Protein AF-W4B345-F1 (afdb_monomer_lite)

Sequence (275 aa):
MQIAIYAIRTSEKWECRLSLDLRVDFQWWYGKKRWLDESANNPIFVLLSSQMPLGWAVEIREKFRSINEMNEWSVREWQNYVFLGLRGFLLQEPEVSRPQWGALFKEIQLLNGARIRSLMEMGSTVEHGAVLMQQAELLIQCMEGRALLAGEVEALLAEVAGEDTGDWRSAAQLGVLLGRLRLEAGLAQPAPRHSPGWLRRRAVAPRCRRCGSEARSRTACAACGSAACAYCEACLAMGRSRACALLLHGAAGSAVRGTAGGAPTAALDRWGLSA

pLDDT: mean 82.05, std 17.08, range [32.41, 98.06]

Radius of gyration: 19.57 Å; chains: 1; bounding box: 45×54×52 Å

Secondary structure (DSSP, 8-state):
-EEEEEEEE-SS-EEEEEES-HHHHHHHHH-GGGGS-TTS--PPEEEEEEEEEHHHHHHHHHH----GGGGT--HHHHHHHHHHHHHHHHTTS-TTTGGGGHHHHHT-EEE-HHHHHHHHHHH--GGGHHHHHHHHHHHHHHTTT-EEEHHHHHHHHHHHH-S----HHHHHHHHHHTTSEEEEESEEPPP-----GGG---PPPPEETTT--B---EE--TTT--TTEEB-STTTTTT--BTT-EEEEEPPP-SS--S-S--HHHHHGGGT---

Foldseek 3Di:
DFWWWKWKDDVPFIAIDIALDVLLVLLLQQNDLCVVPVVRDFMKMKGQFGGAQQLLRQQCRVPDDTDPCVVVDDLVVSLVSSCVSCVVVLVLFDPVCNVVCVVSSVPIDTDTSVNSVVVNVVVDDLPCLVVLQVLLVVLLVLQAQHKDWPVRSQVSCCVPPNNPSPPSSSSLRLCVVLVQKDKHAQWAQDDDDPDPPVPPDDRFATAGPPPRDGQPAFAQDPVRRGRGWTWDPVCCPPHTRISRIIIMHGHHPDPDDDDDRPDVVVVCSSSVNDD

Structure (mmCIF, N/CA/C/O backbone):
data_AF-W4B345-F1
#
_entry.id   AF-W4B345-F1
#
loop_
_atom_site.group_PDB
_atom_site.id
_atom_site.type_symbol
_atom_site.label_atom_id
_atom_site.label_alt_id
_atom_site.label_comp_id
_atom_site.label_asym_id
_atom_site.label_entity_id
_atom_site.label_seq_id
_atom_site.pdbx_PDB_ins_code
_atom_site.Cartn_x
_atom_site.Cartn_y
_atom_site.Cartn_z
_atom_site.occupancy
_atom_site.B_iso_or_equiv
_atom_site.auth_seq_id
_atom_site.auth_comp_id
_atom_site.auth_asym_id
_atom_site.auth_atom_id
_atom_site.pdbx_PDB_model_num
ATOM 1 N N . MET A 1 1 ? -8.030 -4.773 -4.511 1.00 93.81 1 MET A N 1
ATOM 2 C CA . MET A 1 1 ? -7.945 -3.311 -4.603 1.00 93.81 1 MET A CA 1
ATOM 3 C C . MET A 1 1 ? -6.646 -2.894 -5.260 1.00 93.81 1 MET A C 1
ATOM 5 O O . MET A 1 1 ? -5.695 -3.683 -5.314 1.00 93.81 1 MET A O 1
ATOM 9 N N . GLN A 1 2 ? -6.634 -1.655 -5.724 1.00 94.69 2 GLN A N 1
ATOM 10 C CA . GLN A 1 2 ? -5.449 -0.919 -6.134 1.00 94.69 2 GLN A CA 1
ATOM 11 C C . GLN A 1 2 ? -5.096 0.109 -5.053 1.00 94.69 2 GLN A C 1
ATOM 13 O O . GLN A 1 2 ? -5.937 0.429 -4.215 1.00 94.69 2 GLN A O 1
ATOM 18 N N . ILE A 1 3 ? -3.848 0.562 -5.033 1.00 96.50 3 ILE A N 1
ATOM 19 C CA . ILE A 1 3 ? -3.327 1.515 -4.055 1.00 96.50 3 ILE A CA 1
ATOM 20 C C . ILE A 1 3 ? -2.304 2.437 -4.719 1.00 96.50 3 ILE A C 1
ATOM 22 O O . ILE A 1 3 ? -1.626 2.032 -5.673 1.00 96.50 3 ILE A O 1
ATOM 26 N N . ALA A 1 4 ? -2.156 3.649 -4.188 1.00 97.00 4 ALA A N 1
ATOM 27 C CA . ALA A 1 4 ? -1.063 4.517 -4.581 1.00 97.00 4 ALA A CA 1
ATOM 28 C C . ALA A 1 4 ? 0.246 4.045 -3.934 1.00 97.00 4 ALA A C 1
ATOM 30 O O . ALA A 1 4 ? 0.289 3.621 -2.776 1.00 97.00 4 ALA A O 1
ATOM 31 N N . ILE A 1 5 ? 1.331 4.131 -4.693 1.00 97.44 5 ILE A N 1
ATOM 32 C CA . ILE A 1 5 ? 2.688 3.853 -4.234 1.00 97.44 5 ILE A CA 1
ATOM 33 C C . ILE A 1 5 ? 3.587 4.999 -4.667 1.00 97.44 5 ILE A C 1
ATOM 35 O O . ILE A 1 5 ? 3.530 5.463 -5.809 1.00 97.44 5 ILE A O 1
ATOM 39 N N . TYR A 1 6 ? 4.420 5.461 -3.746 1.00 97.31 6 TYR A N 1
ATOM 40 C CA . TYR A 1 6 ? 5.329 6.566 -3.994 1.00 97.31 6 TYR A CA 1
ATOM 41 C C . TYR A 1 6 ? 6.665 6.344 -3.287 1.00 97.31 6 TYR A C 1
ATOM 43 O O . TYR A 1 6 ? 6.768 5.571 -2.330 1.00 97.31 6 TYR A O 1
ATOM 51 N N . ALA A 1 7 ? 7.699 7.014 -3.779 1.00 96.75 7 ALA A N 1
ATOM 52 C CA . ALA A 1 7 ? 8.970 7.164 -3.093 1.00 96.75 7 ALA A CA 1
ATOM 53 C C . ALA A 1 7 ? 9.108 8.605 -2.599 1.00 96.75 7 ALA A C 1
ATOM 55 O O . ALA A 1 7 ? 8.665 9.543 -3.262 1.00 96.75 7 ALA A O 1
ATOM 56 N N . ILE A 1 8 ? 9.710 8.790 -1.430 1.00 93.25 8 ILE A N 1
ATOM 57 C CA . ILE A 1 8 ? 9.995 10.112 -0.884 1.00 93.25 8 ILE A CA 1
ATOM 58 C C . ILE A 1 8 ? 11.413 10.178 -0.342 1.00 93.25 8 ILE A C 1
ATOM 60 O O . ILE A 1 8 ? 11.875 9.260 0.343 1.00 93.25 8 ILE A O 1
ATOM 64 N N . ARG A 1 9 ? 12.101 11.279 -0.638 1.00 90.12 9 ARG A N 1
ATOM 65 C CA . ARG A 1 9 ? 13.404 11.581 -0.053 1.00 90.12 9 ARG A CA 1
ATOM 66 C C . ARG A 1 9 ? 13.214 12.201 1.330 1.00 90.12 9 ARG A C 1
ATOM 68 O O . ARG A 1 9 ? 12.722 13.320 1.438 1.00 90.12 9 ARG A O 1
ATOM 75 N N . THR A 1 10 ? 13.592 11.484 2.389 1.00 85.44 10 THR A N 1
ATOM 76 C CA . THR A 1 10 ? 13.724 12.054 3.745 1.00 85.44 10 THR A CA 1
ATOM 77 C C . THR A 1 10 ? 15.091 12.729 3.893 1.00 85.44 10 THR A C 1
ATOM 79 O O . THR A 1 10 ? 15.833 12.794 2.918 1.00 85.44 10 THR A O 1
ATOM 82 N N . SER A 1 11 ? 15.465 13.240 5.069 1.00 79.88 11 SER A N 1
ATOM 83 C CA . SER A 1 11 ? 16.833 13.736 5.312 1.00 79.88 11 SER A CA 1
ATOM 84 C C . SER A 1 11 ? 17.876 12.617 5.183 1.00 79.88 11 SER A C 1
ATOM 86 O O . SER A 1 11 ? 18.945 12.815 4.610 1.00 79.88 11 SER A O 1
ATOM 88 N N . GLU A 1 12 ? 17.534 11.404 5.613 1.00 82.38 12 GLU A N 1
ATOM 89 C CA . GLU A 1 12 ? 18.473 10.282 5.707 1.00 82.38 12 GLU A CA 1
ATOM 90 C C . GLU A 1 12 ? 18.540 9.434 4.436 1.00 82.38 12 GLU A C 1
ATOM 92 O O . GLU A 1 12 ? 19.627 9.093 3.979 1.00 82.38 12 GLU A O 1
ATOM 97 N N . LYS A 1 13 ? 17.389 9.087 3.847 1.00 90.19 13 LYS A N 1
ATOM 98 C CA . LYS A 1 13 ? 17.326 8.123 2.739 1.00 90.19 13 LYS A CA 1
ATOM 99 C C . LYS A 1 13 ? 16.073 8.281 1.884 1.00 90.19 13 LYS A C 1
ATOM 101 O O . LYS A 1 13 ? 15.179 9.069 2.190 1.00 90.19 13 LYS A O 1
ATOM 106 N N . TRP A 1 14 ? 15.995 7.498 0.816 1.00 94.25 14 TRP A N 1
ATOM 107 C CA . TRP A 1 14 ? 14.743 7.265 0.111 1.00 94.25 14 TRP A CA 1
ATOM 108 C C . TRP A 1 14 ? 13.897 6.234 0.852 1.00 94.25 14 TRP A C 1
ATOM 110 O O . TRP A 1 14 ? 14.380 5.180 1.272 1.00 94.25 14 TRP A O 1
ATOM 120 N N . GLU A 1 15 ? 12.610 6.525 0.975 1.00 94.38 15 GLU A N 1
ATOM 121 C CA . GLU A 1 15 ? 11.618 5.603 1.511 1.00 94.38 15 GLU A CA 1
ATOM 122 C C . GLU A 1 15 ? 10.532 5.350 0.477 1.00 94.38 15 GLU A C 1
ATOM 124 O O . GLU A 1 15 ? 10.042 6.283 -0.153 1.00 94.38 15 GLU A O 1
ATOM 129 N N . CYS A 1 16 ? 10.119 4.094 0.336 1.00 96.81 16 CYS A N 1
ATOM 130 C CA . CYS A 1 16 ? 8.947 3.733 -0.447 1.00 96.81 16 CYS A CA 1
ATOM 131 C C . CYS A 1 16 ? 7.754 3.542 0.482 1.00 96.81 16 CYS A C 1
ATOM 133 O O . CYS A 1 16 ? 7.854 2.855 1.502 1.00 96.81 16 CYS A O 1
ATOM 135 N N . ARG A 1 17 ? 6.628 4.165 0.141 1.00 97.31 17 ARG A N 1
ATOM 136 C CA . ARG A 1 17 ? 5.413 4.153 0.949 1.00 97.31 17 ARG A CA 1
ATOM 137 C C . ARG A 1 17 ? 4.186 3.879 0.093 1.00 97.31 17 ARG A C 1
ATOM 139 O O . ARG A 1 17 ? 4.170 4.103 -1.116 1.00 97.31 17 ARG A O 1
ATOM 146 N N . LEU A 1 18 ? 3.171 3.348 0.762 1.00 98.06 18 LEU A N 1
ATOM 147 C CA . LEU A 1 18 ? 1.857 3.076 0.198 1.00 98.06 18 LEU A CA 1
ATOM 148 C C . LEU A 1 18 ? 0.877 4.096 0.760 1.00 98.06 18 LEU A C 1
ATOM 150 O O . LEU A 1 18 ? 1.010 4.493 1.919 1.00 98.06 18 LEU A O 1
ATOM 154 N N . SER A 1 19 ? -0.098 4.488 -0.050 1.00 97.19 19 SER A N 1
ATOM 155 C CA . SER A 1 19 ? -1.099 5.463 0.351 1.00 97.19 19 SER A CA 1
ATOM 156 C C . SER A 1 19 ? -2.501 5.011 -0.015 1.00 97.19 19 SER A C 1
ATOM 158 O O . SER A 1 19 ? -2.780 4.684 -1.172 1.00 97.19 19 SER A O 1
ATOM 160 N N . LEU A 1 20 ? -3.376 4.994 0.992 1.00 96.44 20 LEU A N 1
ATOM 161 C CA . LEU A 1 20 ? -4.817 4.866 0.792 1.00 96.44 20 LEU A CA 1
ATOM 162 C C . LEU A 1 20 ? -5.459 6.183 0.339 1.00 96.44 20 LEU A C 1
ATOM 164 O O . LEU A 1 20 ? -6.498 6.146 -0.310 1.00 96.44 20 LEU A O 1
ATOM 168 N N . ASP A 1 21 ? -4.838 7.319 0.664 1.00 93.75 21 ASP A N 1
ATOM 169 C CA . ASP A 1 21 ? -5.289 8.656 0.291 1.00 93.75 21 ASP A CA 1
ATOM 170 C C . ASP A 1 21 ? -4.096 9.621 0.205 1.00 93.75 21 ASP A C 1
ATOM 172 O O . ASP A 1 21 ? -3.579 10.093 1.220 1.00 93.75 21 ASP A O 1
ATOM 176 N N . LEU A 1 22 ? -3.676 9.945 -1.024 1.00 92.25 22 LEU A N 1
ATOM 177 C CA . LEU A 1 22 ? -2.514 10.804 -1.276 1.00 92.25 22 LEU A CA 1
ATOM 178 C C . LEU A 1 22 ? -2.669 12.213 -0.691 1.00 92.25 22 LEU A C 1
ATOM 180 O O . LEU A 1 22 ? -1.660 12.868 -0.436 1.00 92.25 22 LEU A O 1
ATOM 184 N N . ARG A 1 23 ? -3.899 12.687 -0.454 1.00 89.94 23 ARG A N 1
ATOM 185 C CA . ARG A 1 23 ? -4.136 14.006 0.152 1.00 89.94 23 ARG A CA 1
ATOM 186 C C . ARG A 1 23 ? -3.605 14.046 1.583 1.00 89.94 23 ARG A C 1
ATOM 188 O O . ARG A 1 23 ? -2.977 15.031 1.972 1.00 89.94 23 ARG A O 1
ATOM 195 N N . VAL A 1 24 ? -3.792 12.957 2.333 1.00 91.00 24 VAL A N 1
ATOM 196 C CA . VAL A 1 24 ? -3.277 12.809 3.702 1.00 91.00 24 VAL A CA 1
ATOM 197 C C . VAL A 1 24 ? -1.750 12.799 3.692 1.00 91.00 24 VAL A C 1
ATOM 199 O O . VAL A 1 24 ? -1.125 13.498 4.488 1.00 91.00 24 VAL A O 1
ATOM 202 N N . ASP A 1 25 ? -1.133 12.073 2.756 1.00 92.38 25 ASP A N 1
ATOM 203 C CA . ASP A 1 25 ? 0.323 12.055 2.597 1.00 92.38 25 ASP A CA 1
ATOM 204 C C . ASP A 1 25 ? 0.876 13.430 2.211 1.00 92.38 25 ASP A C 1
ATOM 206 O O . ASP A 1 25 ? 1.854 13.887 2.801 1.00 92.38 25 ASP A O 1
ATOM 210 N N . PHE A 1 26 ? 0.257 14.127 1.257 1.00 89.12 26 PHE A N 1
ATOM 211 C CA . PHE A 1 26 ? 0.686 15.471 0.871 1.00 89.12 26 PHE A CA 1
ATOM 212 C C . PHE A 1 26 ? 0.620 16.445 2.045 1.00 89.12 26 PHE A C 1
ATOM 214 O O . PHE A 1 26 ? 1.603 17.141 2.298 1.00 89.12 26 PHE A O 1
ATOM 221 N N . GLN A 1 27 ? -0.468 16.433 2.817 1.00 85.56 27 GLN A N 1
ATOM 222 C CA . GLN A 1 27 ? -0.576 17.236 4.034 1.00 85.56 27 GLN A CA 1
ATOM 223 C C . GLN A 1 27 ? 0.498 16.858 5.065 1.00 85.56 27 GLN A C 1
ATOM 225 O O . GLN A 1 27 ? 1.136 17.739 5.640 1.00 85.56 27 GLN A O 1
ATOM 230 N N . TRP A 1 28 ? 0.757 15.564 5.263 1.00 86.25 28 TRP A N 1
ATOM 231 C CA . TRP A 1 28 ? 1.774 15.075 6.197 1.00 86.25 28 TRP A CA 1
ATOM 232 C C . TRP A 1 28 ? 3.200 15.506 5.824 1.00 86.25 28 TRP A C 1
ATOM 234 O O . TRP A 1 28 ? 4.013 15.830 6.697 1.00 86.25 28 TRP A O 1
ATOM 244 N N . TRP A 1 29 ? 3.530 15.490 4.531 1.00 85.69 29 TRP A N 1
ATOM 245 C CA . TRP A 1 29 ? 4.874 15.802 4.047 1.00 85.69 29 TRP A CA 1
ATOM 246 C C . TRP A 1 29 ? 5.101 17.290 3.784 1.00 85.69 29 TRP A C 1
ATOM 248 O O . TRP A 1 29 ? 6.201 17.763 4.067 1.00 85.69 29 TRP A O 1
ATOM 258 N N . TYR A 1 30 ? 4.092 18.013 3.288 1.00 80.94 30 TYR A N 1
ATOM 259 C CA . TYR A 1 30 ? 4.209 19.381 2.756 1.00 80.94 30 TYR A CA 1
ATOM 260 C C . TYR A 1 30 ? 3.288 20.407 3.436 1.00 80.94 30 TYR A C 1
ATOM 262 O O . TYR A 1 30 ? 3.251 21.561 3.005 1.00 80.94 30 TYR A O 1
ATOM 270 N N . GLY A 1 31 ? 2.558 20.024 4.489 1.00 75.06 31 GLY A N 1
ATOM 271 C CA . GLY A 1 31 ? 1.671 20.915 5.242 1.00 75.06 31 GLY A CA 1
ATOM 272 C C . GLY A 1 31 ? 2.368 22.151 5.837 1.00 75.06 31 GLY A C 1
ATOM 273 O O . GLY A 1 31 ? 3.572 22.156 6.112 1.00 75.06 31 GLY A O 1
ATOM 274 N N . LYS A 1 32 ? 1.579 23.214 6.058 1.00 62.09 32 LYS A N 1
ATOM 275 C CA . LYS A 1 32 ? 2.021 24.600 6.339 1.00 62.09 32 LYS A CA 1
ATOM 276 C C . LYS A 1 32 ? 3.072 24.771 7.454 1.00 62.09 32 LYS A C 1
ATOM 278 O O . LYS A 1 32 ? 3.880 25.685 7.355 1.00 62.09 32 LYS A O 1
ATOM 283 N N . LYS A 1 33 ? 3.109 23.927 8.495 1.00 53.50 33 LYS A N 1
ATOM 284 C CA . LYS A 1 33 ? 4.032 24.094 9.644 1.00 53.50 33 LYS A CA 1
ATOM 285 C C . LYS A 1 33 ? 5.442 23.504 9.443 1.00 53.50 33 LYS A C 1
ATOM 287 O O . LYS A 1 33 ? 6.324 23.806 10.234 1.00 53.50 33 LYS A O 1
ATOM 292 N N . ARG A 1 34 ? 5.710 22.740 8.373 1.00 50.62 34 ARG A N 1
ATOM 293 C CA . ARG A 1 34 ? 7.077 22.265 8.047 1.00 50.62 34 ARG A CA 1
ATOM 294 C C . ARG A 1 34 ? 7.958 23.343 7.388 1.00 50.62 34 ARG A C 1
ATOM 296 O O . ARG A 1 34 ? 9.147 23.131 7.208 1.00 50.62 34 ARG A O 1
ATOM 303 N N . TRP A 1 35 ? 7.357 24.482 7.034 1.00 43.50 35 TRP A N 1
ATOM 304 C CA . TRP A 1 35 ? 7.969 25.593 6.294 1.00 43.50 35 TRP A CA 1
ATOM 305 C C . TRP A 1 35 ?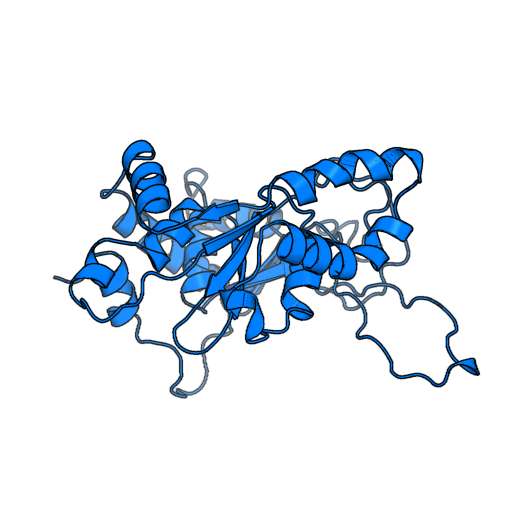 8.618 26.673 7.163 1.00 43.50 35 TRP A C 1
ATOM 307 O O . TRP A 1 35 ? 9.361 27.488 6.633 1.00 43.50 35 TRP A O 1
ATOM 317 N N . LEU A 1 36 ? 8.355 26.696 8.473 1.00 45.06 36 LEU A N 1
ATOM 318 C CA . LEU A 1 36 ? 9.025 27.631 9.393 1.00 45.06 36 LEU A CA 1
ATOM 319 C C . LEU A 1 36 ? 10.481 27.236 9.679 1.00 45.06 36 LEU A C 1
ATOM 321 O O . LEU A 1 36 ? 11.189 27.957 10.373 1.00 45.06 36 LEU A O 1
ATOM 325 N N . A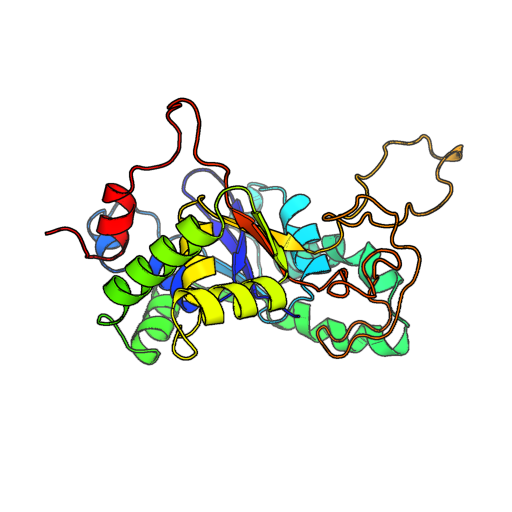SP A 1 37 ? 10.919 26.106 9.131 1.00 42.97 37 ASP A N 1
ATOM 326 C CA . ASP A 1 37 ? 12.302 25.676 9.133 1.00 42.97 37 ASP A CA 1
ATOM 327 C C . ASP A 1 37 ? 12.826 25.793 7.693 1.00 42.97 37 ASP A C 1
ATOM 329 O O . ASP A 1 37 ? 12.645 24.892 6.874 1.00 42.97 37 ASP A O 1
ATOM 333 N N . GLU A 1 38 ? 13.440 26.932 7.352 1.00 42.66 38 GLU A N 1
ATOM 334 C CA . GLU A 1 38 ? 14.079 27.177 6.041 1.00 42.66 38 GLU A CA 1
ATOM 335 C C . GLU A 1 38 ? 15.153 26.117 5.702 1.00 42.66 38 GLU A C 1
ATOM 337 O O . GLU A 1 38 ? 15.573 25.993 4.551 1.00 42.66 38 GLU A O 1
ATOM 342 N N . SER A 1 39 ? 15.562 25.306 6.687 1.00 45.75 39 SER A N 1
ATOM 343 C CA . SER A 1 39 ? 16.474 24.169 6.539 1.00 45.75 39 SER A CA 1
ATOM 344 C C . SER A 1 39 ? 15.803 22.864 6.066 1.00 45.75 39 SER A C 1
ATOM 346 O O . SER A 1 39 ? 16.497 21.915 5.682 1.00 45.75 39 SER A O 1
ATOM 348 N N . ALA A 1 40 ? 14.464 22.789 6.045 1.00 48.62 40 ALA A N 1
ATOM 349 C CA . ALA A 1 40 ? 13.718 21.603 5.632 1.00 48.62 40 ALA A CA 1
ATOM 350 C C . ALA A 1 40 ? 13.699 21.469 4.101 1.00 48.62 40 ALA A C 1
ATOM 352 O O . ALA A 1 40 ? 12.723 21.786 3.424 1.00 48.62 40 ALA A O 1
ATOM 353 N N . ASN A 1 41 ? 14.817 20.966 3.577 1.00 52.69 41 ASN A N 1
ATOM 354 C CA . ASN A 1 41 ? 15.034 20.483 2.217 1.00 52.69 41 ASN A CA 1
ATOM 355 C C . ASN A 1 41 ? 13.722 19.942 1.611 1.00 52.69 41 ASN A C 1
ATOM 357 O O . ASN A 1 41 ? 13.205 18.934 2.093 1.00 52.69 41 ASN A O 1
ATOM 361 N N . ASN A 1 42 ? 13.153 20.644 0.623 1.00 60.38 42 ASN A N 1
ATOM 362 C CA . ASN A 1 42 ? 11.865 20.321 -0.000 1.00 60.38 42 ASN A CA 1
ATOM 363 C C . ASN A 1 42 ? 11.899 18.855 -0.466 1.00 60.38 42 ASN A C 1
ATOM 365 O O . ASN A 1 42 ? 12.602 18.566 -1.441 1.00 60.38 42 ASN A O 1
ATOM 369 N N . PRO A 1 43 ? 11.235 17.916 0.242 1.00 65.56 43 PRO A N 1
ATOM 370 C CA . PRO A 1 43 ? 11.435 16.507 -0.037 1.00 65.56 43 PRO A CA 1
ATOM 371 C C . PRO A 1 43 ? 11.018 16.233 -1.481 1.00 65.56 43 PRO A C 1
ATOM 373 O O . PRO A 1 43 ? 10.093 16.844 -2.010 1.00 65.56 43 PRO A O 1
ATOM 376 N N . ILE A 1 44 ? 11.752 15.362 -2.167 1.00 82.38 44 ILE A N 1
ATOM 377 C CA . ILE A 1 44 ? 11.389 14.973 -3.529 1.00 82.38 44 ILE A CA 1
ATOM 378 C C . ILE A 1 44 ? 10.357 13.858 -3.400 1.00 82.38 44 ILE A C 1
ATOM 380 O O . ILE A 1 44 ? 10.646 12.816 -2.808 1.00 82.38 44 ILE A O 1
ATOM 384 N N . PHE A 1 45 ? 9.157 14.080 -3.935 1.00 92.19 45 PHE A N 1
ATOM 385 C CA . PHE A 1 45 ? 8.106 13.070 -4.006 1.00 92.19 45 PHE A CA 1
ATOM 386 C C . PHE A 1 45 ? 8.071 12.477 -5.407 1.00 92.19 45 PHE A C 1
ATOM 388 O O . PHE A 1 45 ? 7.923 13.197 -6.392 1.00 92.19 45 PHE A O 1
ATOM 395 N N . VAL A 1 46 ? 8.159 11.158 -5.504 1.00 94.94 46 VAL A N 1
ATOM 396 C CA . VAL A 1 46 ? 8.035 10.439 -6.769 1.00 94.94 46 VAL A CA 1
ATOM 397 C C . VAL A 1 46 ? 6.813 9.544 -6.682 1.00 94.94 46 VAL A C 1
ATOM 399 O O . VAL A 1 46 ? 6.841 8.509 -6.018 1.00 94.94 46 VAL A O 1
ATOM 402 N N . LEU A 1 47 ? 5.725 9.937 -7.343 1.00 95.94 47 LEU A N 1
ATOM 403 C CA . LEU A 1 47 ? 4.574 9.057 -7.509 1.00 95.94 47 LEU A CA 1
ATOM 404 C C . LEU A 1 47 ? 4.995 7.935 -8.457 1.00 95.94 47 LEU A C 1
ATOM 406 O O . LEU A 1 47 ? 5.356 8.216 -9.595 1.00 95.94 47 LEU A O 1
ATOM 410 N N . LEU A 1 48 ? 4.982 6.687 -7.990 1.00 95.69 48 LEU A N 1
ATOM 411 C CA . LEU A 1 48 ? 5.371 5.531 -8.803 1.00 95.69 48 LEU A CA 1
ATOM 412 C C . LEU A 1 48 ? 4.169 4.941 -9.547 1.00 95.69 48 LEU A C 1
ATOM 414 O O . LEU A 1 48 ? 4.315 4.420 -10.644 1.00 95.69 48 LEU A O 1
ATOM 418 N N . SER A 1 49 ? 2.987 4.994 -8.938 1.00 94.94 49 SER A N 1
ATOM 419 C CA . SER A 1 49 ? 1.714 4.623 -9.558 1.00 94.94 49 SER A CA 1
ATOM 420 C C . SER A 1 49 ? 0.576 5.052 -8.642 1.00 94.94 49 SER A C 1
ATOM 422 O O . SER A 1 49 ? 0.680 4.915 -7.422 1.00 94.94 49 SER A O 1
ATOM 424 N N . SER A 1 50 ? -0.538 5.492 -9.221 1.00 93.12 50 SER A N 1
ATOM 425 C CA . SER A 1 50 ? -1.764 5.805 -8.474 1.00 93.12 50 SER A CA 1
ATOM 426 C C . SER A 1 50 ? -2.645 4.571 -8.237 1.00 93.12 50 SER A C 1
ATOM 428 O O . SER A 1 50 ? -3.395 4.521 -7.266 1.00 93.12 50 SER A O 1
ATOM 430 N N . GLN A 1 51 ? -2.524 3.549 -9.096 1.00 92.94 51 GLN A N 1
ATOM 431 C CA . GLN A 1 51 ? -3.446 2.408 -9.139 1.00 92.94 51 GLN A CA 1
ATOM 432 C C . GLN A 1 51 ? -2.733 1.041 -9.197 1.00 92.94 51 GLN A C 1
ATOM 434 O O . GLN A 1 51 ? -3.095 0.145 -9.967 1.00 92.94 51 GLN A O 1
ATOM 439 N N . MET A 1 52 ? -1.723 0.842 -8.348 1.00 94.56 52 MET A N 1
ATOM 440 C CA . MET A 1 52 ? -0.958 -0.409 -8.296 1.00 94.56 52 MET A CA 1
ATOM 441 C C . MET A 1 52 ? -1.769 -1.511 -7.594 1.00 94.56 52 MET A C 1
ATOM 443 O O . MET A 1 52 ? -2.294 -1.258 -6.508 1.00 94.56 52 MET A O 1
ATOM 447 N N . PRO A 1 53 ? -1.855 -2.752 -8.114 1.00 95.81 53 PRO A N 1
ATOM 448 C CA . PRO A 1 53 ? -2.413 -3.868 -7.352 1.00 95.81 53 PRO A CA 1
ATOM 449 C C . PRO A 1 53 ? -1.721 -3.994 -5.989 1.00 95.81 53 PRO A C 1
ATOM 451 O O . PRO A 1 53 ? -0.495 -4.075 -5.921 1.00 95.81 53 PRO A O 1
ATOM 454 N N . LEU A 1 54 ? -2.486 -4.031 -4.893 1.00 96.88 54 LEU A N 1
ATOM 455 C CA . LEU A 1 54 ? -1.910 -3.903 -3.545 1.00 96.88 54 LEU A CA 1
ATOM 456 C C . LEU A 1 54 ? -0.792 -4.922 -3.247 1.00 96.88 54 LEU A C 1
ATOM 458 O O . LEU A 1 54 ? 0.245 -4.555 -2.702 1.00 96.88 54 LEU A O 1
ATOM 462 N N . GLY A 1 55 ? -0.960 -6.187 -3.643 1.00 94.94 55 GLY A N 1
ATOM 463 C CA . GLY A 1 55 ? 0.067 -7.215 -3.440 1.00 94.94 55 GLY A CA 1
ATOM 464 C C . GLY A 1 55 ? 1.376 -6.930 -4.176 1.00 94.94 55 GLY A C 1
ATOM 465 O O . GLY A 1 55 ? 2.440 -7.307 -3.697 1.00 94.94 55 GLY A O 1
ATOM 466 N N . TRP A 1 56 ? 1.309 -6.241 -5.315 1.00 95.12 56 TRP A N 1
ATOM 467 C CA . TRP A 1 56 ? 2.485 -5.812 -6.072 1.00 95.12 56 TRP A CA 1
ATOM 468 C C . TRP A 1 56 ? 3.144 -4.606 -5.402 1.00 95.12 56 TRP A C 1
ATOM 470 O O . TRP A 1 56 ? 4.363 -4.562 -5.267 1.00 95.12 56 TRP A O 1
ATOM 480 N N . ALA A 1 57 ? 2.333 -3.655 -4.932 1.00 96.56 57 ALA A N 1
ATOM 481 C CA . ALA A 1 57 ? 2.805 -2.460 -4.244 1.00 96.56 57 ALA A CA 1
ATOM 482 C C . ALA A 1 57 ? 3.554 -2.802 -2.942 1.00 96.56 57 ALA A C 1
ATOM 484 O O . ALA A 1 57 ? 4.643 -2.286 -2.695 1.00 96.56 57 ALA A O 1
ATOM 485 N N . VAL A 1 58 ? 3.004 -3.720 -2.138 1.00 95.94 58 VAL A N 1
ATOM 486 C CA . VAL A 1 58 ? 3.660 -4.228 -0.921 1.00 95.94 58 VAL A CA 1
ATOM 487 C C . VAL A 1 58 ? 4.992 -4.883 -1.261 1.00 95.94 58 VAL A C 1
ATOM 489 O O . VAL A 1 58 ? 5.987 -4.593 -0.609 1.00 95.94 58 VAL A O 1
ATOM 492 N N . GLU A 1 59 ? 5.052 -5.695 -2.315 1.00 93.06 59 GLU A N 1
ATOM 493 C CA . GLU A 1 59 ? 6.307 -6.328 -2.719 1.00 93.06 59 GLU A CA 1
ATOM 494 C C . GLU A 1 59 ? 7.382 -5.310 -3.121 1.00 93.06 59 GLU A C 1
ATOM 496 O O . GLU A 1 59 ? 8.539 -5.452 -2.718 1.00 93.06 59 GLU A O 1
ATOM 501 N N . ILE A 1 60 ? 7.010 -4.271 -3.881 1.00 94.31 60 ILE A N 1
ATOM 502 C CA . ILE A 1 60 ? 7.928 -3.175 -4.221 1.00 94.31 60 ILE A CA 1
ATOM 503 C C . ILE A 1 60 ? 8.437 -2.509 -2.940 1.00 94.31 60 ILE A C 1
ATOM 505 O O . ILE A 1 60 ? 9.644 -2.310 -2.814 1.00 94.31 60 ILE A O 1
ATOM 509 N N . ARG A 1 61 ? 7.548 -2.198 -1.986 1.00 95.81 61 ARG A N 1
ATOM 510 C CA . ARG A 1 61 ? 7.915 -1.573 -0.706 1.00 95.81 61 ARG A CA 1
ATOM 511 C C . ARG A 1 61 ? 8.903 -2.430 0.089 1.00 95.81 61 ARG A C 1
ATOM 513 O O . ARG A 1 61 ? 9.934 -1.918 0.510 1.00 95.81 61 ARG A O 1
ATOM 520 N N . GLU A 1 62 ? 8.623 -3.720 0.275 1.00 92.19 62 GLU A N 1
ATOM 521 C CA . GLU A 1 62 ? 9.474 -4.631 1.065 1.00 92.19 62 GLU A CA 1
ATOM 522 C C . GLU A 1 62 ? 10.867 -4.826 0.442 1.00 92.19 62 GLU A C 1
ATOM 524 O O . GLU A 1 62 ? 11.891 -4.921 1.131 1.00 92.19 62 GLU A O 1
ATOM 529 N N . LYS A 1 63 ? 10.922 -4.868 -0.892 1.00 92.25 63 LYS A N 1
ATOM 530 C CA . LYS A 1 63 ? 12.174 -5.003 -1.644 1.00 92.25 63 LYS A CA 1
ATOM 531 C C . LYS A 1 63 ? 12.846 -3.672 -1.944 1.00 92.25 63 LYS A C 1
ATOM 533 O O . LYS A 1 63 ? 13.929 -3.681 -2.525 1.00 92.25 63 LYS A O 1
ATOM 538 N N . PHE A 1 64 ? 12.251 -2.551 -1.544 1.00 95.38 64 PHE A N 1
ATOM 539 C CA . PHE A 1 64 ? 12.807 -1.243 -1.823 1.00 95.38 64 PHE A CA 1
ATOM 540 C C . PHE A 1 64 ? 14.184 -1.094 -1.167 1.00 95.38 64 PHE A C 1
ATOM 542 O O . PHE A 1 64 ? 14.388 -1.446 0.001 1.00 95.38 64 PHE A O 1
ATOM 549 N N . ARG A 1 65 ? 15.151 -0.587 -1.928 1.00 94.75 65 ARG A N 1
ATOM 550 C CA . ARG A 1 65 ? 16.499 -0.275 -1.465 1.00 94.75 65 ARG A CA 1
ATOM 551 C C . ARG A 1 65 ? 16.801 1.161 -1.851 1.00 94.75 65 ARG A C 1
ATOM 553 O O . ARG A 1 65 ? 16.812 1.490 -3.030 1.00 94.75 65 ARG A O 1
ATOM 560 N N . SER A 1 66 ? 17.030 1.996 -0.841 1.00 93.88 66 SER A N 1
ATOM 561 C CA . SER A 1 66 ? 17.535 3.347 -1.059 1.00 93.88 66 SER A CA 1
ATOM 562 C C . SER A 1 66 ? 18.950 3.256 -1.611 1.00 93.88 66 SER A C 1
ATOM 564 O O . SER A 1 66 ? 19.803 2.617 -0.996 1.00 93.88 66 SER A O 1
ATOM 566 N N . ILE A 1 67 ? 19.187 3.918 -2.733 1.00 93.25 67 ILE A N 1
ATOM 567 C CA . ILE A 1 67 ? 20.501 4.060 -3.362 1.00 93.25 67 ILE A CA 1
ATOM 568 C C . ILE A 1 67 ? 20.752 5.540 -3.639 1.00 93.25 67 ILE A C 1
ATOM 570 O O . ILE A 1 67 ? 19.808 6.310 -3.819 1.00 93.25 67 ILE A O 1
ATOM 574 N N . ASN A 1 68 ? 22.011 5.961 -3.573 1.00 87.19 68 ASN A N 1
ATOM 575 C CA . ASN A 1 68 ? 22.364 7.382 -3.536 1.00 87.19 68 ASN A CA 1
ATOM 576 C C . ASN A 1 68 ? 22.060 8.087 -4.864 1.00 87.19 68 ASN A C 1
ATOM 578 O O . ASN A 1 68 ? 21.657 9.248 -4.877 1.00 87.19 68 ASN A O 1
ATOM 582 N N . GLU A 1 69 ? 22.174 7.350 -5.964 1.00 92.44 69 GLU A N 1
ATOM 583 C CA . GLU A 1 69 ? 21.943 7.792 -7.336 1.00 92.44 69 GLU A CA 1
ATOM 584 C C . GLU A 1 69 ? 20.482 8.201 -7.578 1.00 92.44 69 GLU A C 1
ATOM 586 O O . GLU A 1 69 ? 20.210 9.004 -8.465 1.00 92.44 69 GLU A O 1
ATOM 591 N N . MET A 1 70 ? 19.535 7.735 -6.747 1.00 93.25 70 MET A N 1
ATOM 592 C CA . MET A 1 70 ? 18.113 8.098 -6.848 1.00 93.25 70 MET A CA 1
ATOM 593 C C . MET A 1 70 ? 17.849 9.607 -6.753 1.00 93.25 70 MET A C 1
ATOM 595 O O . MET A 1 70 ? 16.796 10.060 -7.195 1.00 93.25 70 MET A O 1
ATOM 599 N N . ASN A 1 71 ? 18.776 10.392 -6.192 1.00 89.31 71 ASN A N 1
ATOM 600 C CA . ASN A 1 71 ? 18.648 11.854 -6.147 1.00 89.31 71 ASN A CA 1
ATOM 601 C C . ASN A 1 71 ? 18.702 12.497 -7.543 1.00 89.31 71 ASN A C 1
ATOM 603 O O . ASN A 1 71 ? 18.145 13.574 -7.734 1.00 89.31 71 ASN A O 1
ATOM 607 N N . GLU A 1 72 ? 19.353 11.837 -8.499 1.00 90.38 72 GLU A N 1
ATOM 608 C CA . GLU A 1 72 ? 19.583 12.340 -9.859 1.00 90.38 72 GLU A CA 1
ATOM 609 C C . GLU A 1 72 ? 18.763 11.576 -10.906 1.00 90.38 72 GLU A C 1
ATOM 611 O O . GLU A 1 72 ? 18.797 11.899 -12.093 1.00 90.38 72 GLU A O 1
ATOM 616 N N . TRP A 1 73 ? 17.993 10.576 -10.472 1.00 94.50 73 TRP A N 1
ATOM 617 C CA . TRP A 1 73 ? 17.223 9.730 -11.369 1.00 94.50 73 TRP A CA 1
ATOM 618 C C . TRP A 1 73 ? 16.167 10.496 -12.155 1.00 94.50 73 TRP A C 1
ATOM 620 O O . TRP A 1 73 ? 15.275 11.159 -11.617 1.00 94.50 73 TRP A O 1
ATOM 630 N N . SER A 1 74 ? 16.198 10.268 -13.458 1.00 92.94 74 SER A N 1
ATOM 631 C CA . SER A 1 74 ? 15.130 10.586 -14.388 1.00 92.94 74 SER A CA 1
ATOM 632 C C . SER A 1 74 ? 13.912 9.676 -14.186 1.00 92.94 74 SER A C 1
ATOM 634 O O . SER A 1 74 ? 13.985 8.589 -13.607 1.00 92.94 74 SER A O 1
ATOM 636 N N . VAL A 1 75 ? 12.773 10.070 -14.768 1.00 92.38 75 VAL A N 1
ATOM 637 C CA . VAL A 1 75 ? 11.559 9.232 -14.827 1.00 92.38 75 VAL A CA 1
ATOM 638 C C . VAL A 1 75 ? 11.868 7.827 -15.365 1.00 92.38 75 VAL A C 1
ATOM 640 O O . VAL A 1 75 ? 11.308 6.849 -14.877 1.00 92.38 75 VAL A O 1
ATOM 643 N N . ARG A 1 76 ? 12.780 7.701 -16.339 1.00 93.00 76 ARG A N 1
ATOM 644 C CA . ARG A 1 76 ? 13.122 6.413 -16.964 1.00 93.00 76 ARG A CA 1
ATOM 645 C C . ARG A 1 76 ? 13.828 5.457 -16.005 1.00 93.00 76 ARG A C 1
ATOM 647 O O . ARG A 1 76 ? 13.576 4.256 -16.054 1.00 93.00 76 ARG A O 1
ATOM 654 N N . GLU A 1 77 ? 14.685 5.965 -15.127 1.00 95.25 77 GLU A N 1
ATOM 655 C CA . GLU A 1 77 ? 15.375 5.134 -14.132 1.00 95.25 77 GLU A CA 1
ATOM 656 C C . GLU A 1 77 ? 14.400 4.634 -13.067 1.00 95.25 77 GLU A C 1
ATOM 658 O O . GLU A 1 77 ? 14.383 3.438 -12.768 1.00 95.25 77 GLU A O 1
ATOM 663 N N . TRP A 1 78 ? 13.492 5.501 -12.606 1.00 95.12 78 TRP A N 1
ATOM 664 C CA . TRP A 1 78 ? 12.378 5.094 -11.747 1.00 95.12 78 TRP A CA 1
ATOM 665 C C . TRP A 1 78 ? 11.491 4.033 -12.414 1.00 95.12 78 TRP A C 1
ATOM 667 O O . TRP A 1 78 ? 11.157 3.028 -11.784 1.00 95.12 78 TRP A O 1
ATOM 677 N N . GLN A 1 79 ? 11.157 4.204 -13.699 1.00 94.00 79 GLN A N 1
ATOM 678 C CA . GLN A 1 79 ? 10.393 3.217 -14.476 1.00 94.00 79 GLN A CA 1
ATOM 679 C C . GLN A 1 79 ? 11.096 1.864 -14.516 1.00 94.00 79 GLN A C 1
ATOM 681 O O . GLN A 1 79 ? 10.469 0.838 -14.246 1.00 94.00 79 GLN A O 1
ATOM 686 N N . ASN A 1 80 ? 12.395 1.858 -14.818 1.00 93.12 80 ASN A N 1
ATOM 687 C CA . ASN A 1 80 ? 13.177 0.631 -14.889 1.00 93.12 80 ASN A CA 1
ATOM 688 C C . ASN A 1 80 ? 13.255 -0.065 -13.521 1.00 93.12 80 ASN A C 1
ATOM 690 O O . ASN A 1 80 ? 13.064 -1.277 -13.427 1.00 93.12 80 ASN A O 1
ATOM 694 N N . TYR A 1 81 ? 13.460 0.698 -12.447 1.00 94.12 81 TYR A N 1
ATOM 695 C CA . TYR A 1 81 ? 13.503 0.165 -11.089 1.00 94.12 81 TYR A CA 1
ATOM 696 C C . TYR A 1 81 ? 12.184 -0.516 -10.689 1.00 94.12 81 TYR A C 1
ATOM 698 O O . TYR A 1 81 ? 12.184 -1.661 -10.227 1.00 94.12 81 TYR A O 1
ATOM 706 N N . VAL A 1 82 ? 11.044 0.144 -10.931 1.00 93.25 82 VAL A N 1
ATOM 707 C CA . VAL A 1 82 ? 9.714 -0.431 -10.664 1.00 93.25 82 VAL A CA 1
ATOM 708 C C . VAL A 1 82 ? 9.462 -1.660 -11.543 1.00 93.25 82 VAL A C 1
ATOM 710 O O . VAL A 1 82 ? 9.000 -2.688 -11.046 1.00 93.25 82 VAL A O 1
ATOM 713 N N . PHE A 1 83 ? 9.812 -1.602 -12.830 1.00 91.69 83 PHE A N 1
ATOM 714 C CA . PHE A 1 83 ? 9.665 -2.728 -13.755 1.00 91.69 83 PHE A CA 1
ATOM 715 C C . PHE A 1 83 ? 10.445 -3.967 -13.296 1.00 91.69 83 PHE A C 1
ATOM 717 O O . PHE A 1 83 ? 9.891 -5.070 -13.255 1.00 91.69 83 PHE A O 1
ATOM 724 N N . LEU A 1 84 ? 11.706 -3.796 -12.888 1.00 91.00 84 LEU A N 1
ATOM 725 C CA . LEU A 1 84 ? 12.529 -4.885 -12.358 1.00 91.00 84 LEU A CA 1
ATOM 726 C C . LEU A 1 84 ? 11.915 -5.495 -11.092 1.00 91.00 84 LEU A C 1
ATOM 728 O O . LEU A 1 84 ? 11.888 -6.723 -10.964 1.00 91.00 84 LEU A O 1
ATOM 732 N N . GLY A 1 85 ? 11.362 -4.664 -10.202 1.00 90.00 85 GLY A N 1
ATOM 733 C CA . GLY A 1 85 ? 10.637 -5.118 -9.013 1.00 90.00 85 GLY A CA 1
ATOM 734 C C . GLY A 1 85 ? 9.379 -5.936 -9.336 1.00 90.00 85 GLY A C 1
ATOM 735 O O . GLY A 1 85 ? 9.062 -6.891 -8.626 1.00 90.00 85 GLY A O 1
ATOM 736 N N . LEU A 1 86 ? 8.695 -5.616 -10.439 1.00 90.44 86 LEU A N 1
ATOM 737 C CA . LEU A 1 86 ? 7.435 -6.252 -10.840 1.00 90.44 86 LEU A CA 1
ATOM 738 C C . LEU A 1 86 ? 7.578 -7.455 -11.771 1.00 90.44 86 LEU A C 1
ATOM 740 O O . LEU A 1 86 ? 6.604 -8.188 -11.962 1.00 90.44 86 LEU A O 1
ATOM 744 N N . ARG A 1 87 ? 8.766 -7.706 -12.330 1.00 88.62 87 ARG A N 1
ATOM 745 C CA . ARG A 1 87 ? 8.991 -8.764 -13.331 1.00 88.62 87 ARG A CA 1
ATOM 746 C C . ARG A 1 87 ? 8.406 -10.121 -12.923 1.00 88.62 87 ARG A C 1
ATOM 748 O O . ARG A 1 87 ? 7.825 -10.812 -13.754 1.00 88.62 87 ARG A O 1
ATOM 755 N N . GLY A 1 88 ? 8.518 -10.494 -11.646 1.00 85.75 88 GLY A N 1
ATOM 756 C CA . GLY A 1 88 ? 7.970 -11.752 -11.128 1.00 85.75 88 GLY A CA 1
ATOM 757 C C . GLY A 1 88 ? 6.442 -11.859 -11.219 1.00 85.75 88 GLY A C 1
ATOM 758 O O . GLY A 1 88 ? 5.930 -12.949 -11.463 1.00 85.75 88 GLY A O 1
ATOM 759 N N . PHE A 1 89 ? 5.720 -10.748 -11.067 1.00 89.00 89 PHE A N 1
ATOM 760 C CA . PHE A 1 89 ? 4.262 -10.704 -11.195 1.00 89.00 89 PHE A CA 1
ATOM 761 C C . PHE A 1 89 ? 3.815 -10.638 -12.650 1.00 89.00 89 PHE A C 1
ATOM 763 O O . PHE A 1 89 ? 2.892 -11.348 -13.031 1.00 89.00 89 PHE A O 1
ATOM 770 N N . LEU A 1 90 ? 4.504 -9.854 -13.482 1.00 88.81 90 LEU A N 1
ATOM 771 C CA . LEU A 1 90 ? 4.179 -9.737 -14.908 1.00 88.81 90 LEU A CA 1
ATOM 772 C C . LEU A 1 90 ? 4.292 -11.082 -15.642 1.00 88.81 90 LEU A C 1
ATOM 774 O O . LEU A 1 90 ? 3.517 -11.361 -16.551 1.00 88.81 90 LEU A O 1
ATOM 778 N N . LEU A 1 91 ? 5.222 -11.944 -15.219 1.00 87.19 91 LEU A N 1
ATOM 779 C CA . LEU A 1 91 ? 5.345 -13.307 -15.745 1.00 87.19 91 LEU A CA 1
ATOM 780 C C . LEU A 1 91 ? 4.164 -14.216 -15.367 1.00 87.19 91 LEU A C 1
ATOM 782 O O . LEU A 1 91 ? 3.925 -15.201 -16.059 1.00 87.19 91 LEU A O 1
ATOM 786 N N . GLN A 1 92 ? 3.440 -13.903 -14.288 1.00 86.00 92 GLN A N 1
ATOM 787 C CA . GLN A 1 92 ? 2.241 -14.638 -13.863 1.00 86.00 92 GLN A CA 1
ATOM 788 C C . GLN A 1 92 ? 0.986 -14.171 -14.610 1.00 86.00 92 GLN A C 1
ATOM 790 O O . GLN A 1 92 ? -0.014 -14.884 -14.616 1.00 86.00 92 GLN A O 1
ATOM 795 N N . GLU A 1 93 ? 1.033 -12.994 -15.235 1.00 89.94 93 GLU A N 1
ATOM 796 C CA . GLU A 1 93 ? -0.043 -12.482 -16.074 1.00 89.94 93 GLU A CA 1
ATOM 797 C C . GLU A 1 93 ? 0.010 -13.109 -17.484 1.00 89.94 93 GLU A C 1
ATOM 799 O O . GLU A 1 93 ? 1.107 -13.273 -18.047 1.00 89.94 93 GLU A O 1
ATOM 804 N N . PRO A 1 94 ? -1.155 -13.443 -18.077 1.00 87.44 94 PRO A N 1
ATOM 805 C CA . PRO A 1 94 ? -1.265 -13.838 -19.478 1.00 87.44 94 PRO A CA 1
ATOM 806 C C . PRO A 1 94 ? -0.651 -12.795 -20.414 1.00 87.44 94 PRO A C 1
ATOM 808 O O . PRO A 1 94 ? -0.769 -11.595 -20.183 1.00 87.44 94 PRO A O 1
ATOM 811 N N . GLU A 1 95 ? -0.048 -13.231 -21.521 1.00 85.19 95 GLU A N 1
ATOM 812 C CA . GLU A 1 95 ? 0.629 -12.315 -22.453 1.00 85.19 95 GLU A CA 1
ATOM 813 C C . GLU A 1 95 ? -0.301 -11.232 -23.005 1.00 85.19 95 GLU A C 1
ATOM 815 O O . GLU A 1 95 ? 0.109 -10.084 -23.144 1.00 85.19 95 GLU A O 1
ATOM 820 N N . VAL A 1 96 ? -1.572 -11.581 -23.212 1.00 84.75 96 VAL A N 1
ATOM 821 C CA . VAL A 1 96 ? -2.617 -10.674 -23.703 1.00 84.75 96 VAL A CA 1
ATOM 822 C C . VAL A 1 96 ? -2.919 -9.541 -22.712 1.00 84.75 96 VAL A C 1
ATOM 824 O O . VAL A 1 96 ? -3.230 -8.436 -23.146 1.00 84.75 96 VAL A O 1
ATOM 827 N N . SER A 1 97 ? -2.792 -9.764 -21.396 1.00 82.88 97 SER A N 1
ATOM 828 C CA . SER A 1 97 ? -3.025 -8.716 -20.388 1.00 82.88 97 SER A CA 1
ATOM 829 C C . SER A 1 97 ? -1.769 -7.896 -20.074 1.00 82.88 97 SER A C 1
ATOM 831 O O . SER A 1 97 ? -1.880 -6.797 -19.539 1.00 82.88 97 SER A O 1
ATOM 833 N N . ARG A 1 98 ? -0.560 -8.359 -20.427 1.00 81.06 98 ARG A N 1
ATOM 834 C CA . ARG A 1 98 ? 0.703 -7.652 -20.116 1.00 81.06 98 ARG A CA 1
ATOM 835 C C . ARG A 1 98 ? 0.766 -6.199 -20.615 1.00 81.06 98 ARG A C 1
ATOM 837 O O . ARG A 1 98 ? 1.206 -5.357 -19.831 1.00 81.06 98 ARG A O 1
ATOM 844 N N . PRO A 1 99 ? 0.319 -5.852 -21.842 1.00 80.88 99 PRO A N 1
ATOM 845 C CA . PRO A 1 99 ? 0.369 -4.473 -22.330 1.00 80.88 99 PRO A CA 1
ATOM 846 C C . PRO A 1 99 ? -0.440 -3.486 -21.482 1.00 80.88 99 PRO A C 1
ATOM 848 O O . PRO A 1 99 ? -0.035 -2.332 -21.344 1.00 80.88 99 PRO A O 1
ATOM 851 N N . GLN A 1 100 ? -1.541 -3.934 -20.866 1.00 82.38 100 GLN A N 1
ATOM 852 C CA . GLN A 1 100 ? -2.398 -3.078 -20.038 1.00 82.38 100 GLN A CA 1
ATOM 853 C C . GLN A 1 100 ? -1.642 -2.545 -18.805 1.00 82.38 100 GLN A C 1
ATOM 855 O O . GLN A 1 100 ? -1.863 -1.420 -18.364 1.00 82.38 100 GLN A O 1
ATOM 860 N N . TRP A 1 101 ? -0.675 -3.318 -18.300 1.00 84.62 101 TRP A N 1
ATOM 861 C CA . TRP A 1 101 ? 0.179 -2.939 -17.174 1.00 84.62 101 TRP A CA 1
ATOM 862 C C . TRP A 1 101 ? 1.260 -1.927 -17.557 1.00 84.62 101 TRP A C 1
ATOM 864 O O . TRP A 1 101 ? 1.870 -1.323 -16.679 1.00 84.62 101 TRP A O 1
ATOM 874 N N . GLY A 1 102 ? 1.447 -1.674 -18.858 1.00 79.88 102 GLY A N 1
ATOM 875 C CA . GLY A 1 102 ? 2.297 -0.603 -19.372 1.00 79.88 102 GLY A CA 1
ATOM 876 C C . GLY A 1 102 ? 1.905 0.783 -18.845 1.00 79.88 102 GLY A C 1
ATOM 877 O O . GLY A 1 102 ? 2.770 1.643 -18.689 1.00 79.88 102 GLY A O 1
ATOM 878 N N . ALA A 1 103 ? 0.618 0.994 -18.537 1.00 80.88 103 ALA A N 1
ATOM 879 C CA . ALA A 1 103 ? 0.110 2.247 -17.980 1.00 80.88 103 ALA A CA 1
ATOM 880 C C . ALA A 1 103 ? 0.698 2.564 -16.596 1.00 80.88 103 ALA A C 1
ATOM 882 O O . ALA A 1 103 ? 1.049 3.716 -16.355 1.00 80.88 103 ALA A O 1
ATOM 883 N N . LEU A 1 104 ? 0.925 1.550 -15.746 1.00 82.62 104 LEU A N 1
ATOM 884 C CA . LEU A 1 104 ? 1.508 1.737 -14.408 1.00 82.62 104 LEU A CA 1
ATOM 885 C C . LEU A 1 104 ? 2.860 2.457 -14.466 1.00 82.62 104 LEU A C 1
ATOM 887 O O . LEU A 1 104 ? 3.162 3.287 -13.620 1.00 82.62 104 LEU A O 1
ATOM 891 N N . PHE A 1 105 ? 3.671 2.163 -15.484 1.00 80.12 105 PHE A N 1
ATOM 892 C CA . PHE A 1 105 ? 4.989 2.778 -15.643 1.00 80.12 105 PHE A CA 1
ATOM 893 C C . PHE A 1 105 ? 4.906 4.189 -16.237 1.00 80.12 105 PHE A C 1
ATOM 895 O O . PHE A 1 105 ? 5.787 5.014 -16.008 1.00 80.12 105 PHE A O 1
ATOM 902 N N . LYS A 1 106 ? 3.850 4.499 -16.997 1.00 82.50 106 LYS A N 1
ATOM 903 C CA . LYS A 1 106 ? 3.641 5.833 -17.585 1.00 82.50 106 LYS A CA 1
ATOM 904 C C . LYS A 1 106 ? 3.159 6.861 -16.560 1.00 82.50 106 LYS A C 1
ATOM 906 O O . LYS A 1 106 ? 3.305 8.053 -16.802 1.00 82.50 106 LYS A O 1
ATOM 911 N N . GLU A 1 107 ? 2.626 6.410 -15.428 1.00 83.44 107 GLU A N 1
ATOM 912 C CA . GLU A 1 107 ? 2.150 7.270 -14.340 1.00 83.44 107 GLU A CA 1
ATOM 913 C C . GLU A 1 107 ? 3.264 7.836 -13.451 1.00 83.44 107 GLU A C 1
ATOM 915 O O . GLU A 1 107 ? 2.969 8.636 -12.563 1.00 83.44 107 GLU A O 1
ATOM 920 N N . ILE A 1 108 ? 4.531 7.454 -13.664 1.00 92.31 108 ILE A N 1
ATOM 921 C CA . ILE A 1 108 ? 5.621 7.920 -12.805 1.00 92.31 108 ILE A CA 1
ATOM 922 C C . ILE A 1 108 ? 5.812 9.433 -12.940 1.00 92.31 108 ILE A C 1
ATOM 924 O O . ILE A 1 108 ? 6.100 9.942 -14.025 1.00 92.31 108 ILE A O 1
ATOM 928 N N . GLN A 1 109 ? 5.687 10.149 -11.822 1.00 91.19 109 GLN A N 1
ATOM 929 C CA . GLN A 1 109 ? 5.787 11.608 -11.767 1.00 91.19 109 GLN A CA 1
ATOM 930 C C . GLN A 1 109 ? 6.734 12.055 -10.657 1.00 91.19 109 GLN A C 1
ATOM 932 O O . GLN A 1 109 ? 6.562 11.682 -9.498 1.00 91.19 109 GLN A O 1
ATOM 937 N N . LEU A 1 110 ? 7.687 12.923 -11.006 1.00 90.31 110 LEU A N 1
ATOM 938 C CA . LEU A 1 110 ? 8.476 13.678 -10.037 1.00 90.31 110 LEU A CA 1
ATOM 939 C C . LEU A 1 110 ? 7.685 14.934 -9.662 1.00 90.31 110 LEU A C 1
ATOM 941 O O . LEU A 1 110 ? 7.425 15.801 -10.501 1.00 90.31 110 LEU A O 1
ATOM 945 N N . LEU A 1 111 ? 7.275 15.012 -8.403 1.00 87.12 111 LEU A N 1
ATOM 946 C CA . LEU A 1 111 ? 6.481 16.096 -7.854 1.00 87.12 111 LEU A CA 1
ATOM 947 C C . LEU A 1 111 ? 7.352 16.904 -6.892 1.00 87.12 111 LEU A C 1
ATOM 949 O O . LEU A 1 111 ? 7.819 16.404 -5.870 1.00 87.12 111 LEU A O 1
ATOM 953 N N . ASN A 1 112 ? 7.565 18.173 -7.232 1.00 81.19 112 ASN A N 1
ATOM 954 C CA . ASN A 1 112 ? 8.177 19.128 -6.318 1.00 81.19 112 ASN A CA 1
ATOM 955 C C . ASN A 1 112 ? 7.117 19.713 -5.367 1.00 81.19 112 ASN A C 1
ATOM 957 O O . ASN A 1 112 ? 5.914 19.667 -5.643 1.00 81.19 112 ASN A O 1
ATOM 961 N N . GLY A 1 113 ? 7.566 20.326 -4.269 1.00 78.31 113 GLY A N 1
ATOM 962 C CA . GLY A 1 113 ? 6.651 20.924 -3.294 1.00 78.31 113 GLY A CA 1
ATOM 963 C C . GLY A 1 113 ? 5.703 21.982 -3.875 1.00 78.31 113 GLY A C 1
ATOM 964 O O . GLY A 1 113 ? 4.577 22.088 -3.409 1.00 78.31 113 GLY A O 1
ATOM 965 N N . ALA A 1 114 ? 6.099 22.732 -4.912 1.00 79.12 114 ALA A N 1
ATOM 966 C CA . ALA A 1 114 ? 5.225 23.732 -5.540 1.00 79.12 114 ALA A CA 1
ATOM 967 C C . ALA A 1 114 ? 4.028 23.089 -6.253 1.00 79.12 114 ALA A C 1
ATOM 969 O O . ALA A 1 114 ? 2.889 23.516 -6.070 1.00 79.12 114 ALA A O 1
ATOM 970 N N . ARG A 1 115 ? 4.276 22.017 -7.010 1.00 81.38 115 ARG A N 1
ATOM 971 C CA . ARG A 1 115 ? 3.226 21.245 -7.674 1.00 81.38 115 ARG A CA 1
ATOM 972 C C . ARG A 1 115 ? 2.308 20.565 -6.662 1.00 81.38 115 ARG A C 1
ATOM 974 O O . ARG A 1 115 ? 1.100 20.566 -6.858 1.00 81.38 115 ARG A O 1
ATOM 981 N N . ILE A 1 116 ? 2.861 20.034 -5.570 1.00 82.38 116 ILE A N 1
ATOM 982 C CA . ILE A 1 116 ? 2.064 19.414 -4.502 1.00 82.38 116 ILE A CA 1
ATOM 983 C C . ILE A 1 116 ? 1.182 20.448 -3.803 1.00 82.38 116 ILE A C 1
ATOM 985 O O . ILE A 1 116 ? 0.004 20.184 -3.602 1.00 82.38 116 ILE A O 1
ATOM 989 N N . ARG A 1 117 ? 1.698 21.649 -3.514 1.00 77.44 117 ARG A N 1
ATOM 990 C CA . ARG A 1 117 ? 0.882 22.740 -2.960 1.00 77.44 117 ARG A CA 1
ATOM 991 C C . ARG A 1 117 ? -0.278 23.103 -3.868 1.00 77.44 117 ARG A C 1
ATOM 993 O O . ARG A 1 117 ? -1.401 23.152 -3.392 1.00 77.44 117 ARG A O 1
ATOM 1000 N N . SER A 1 118 ? -0.024 23.269 -5.164 1.00 80.44 118 SER A N 1
ATOM 1001 C CA . SER A 1 118 ? -1.095 23.537 -6.124 1.00 80.44 118 SER A CA 1
ATOM 1002 C C . SER A 1 118 ? -2.160 22.432 -6.094 1.00 80.44 118 SER A C 1
ATOM 1004 O O . SER A 1 118 ? -3.349 22.734 -6.040 1.00 80.44 118 SER A O 1
ATOM 1006 N N . LEU A 1 119 ? -1.755 21.157 -6.029 1.00 79.44 119 LEU A N 1
ATOM 1007 C CA . LEU A 1 119 ? -2.687 20.031 -5.879 1.00 79.44 119 LEU A CA 1
ATOM 1008 C C . LEU A 1 119 ? -3.480 20.083 -4.560 1.00 79.44 119 LEU A C 1
ATOM 1010 O O . LEU A 1 119 ? -4.664 19.756 -4.553 1.00 79.44 119 LEU A O 1
ATOM 1014 N N . MET A 1 120 ? -2.857 20.503 -3.457 1.00 77.69 120 MET A N 1
ATOM 1015 C CA . MET A 1 120 ? -3.511 20.645 -2.150 1.00 77.69 120 MET A CA 1
ATOM 1016 C C . MET A 1 120 ? -4.472 21.844 -2.099 1.00 77.69 120 MET A C 1
ATOM 1018 O O . MET A 1 120 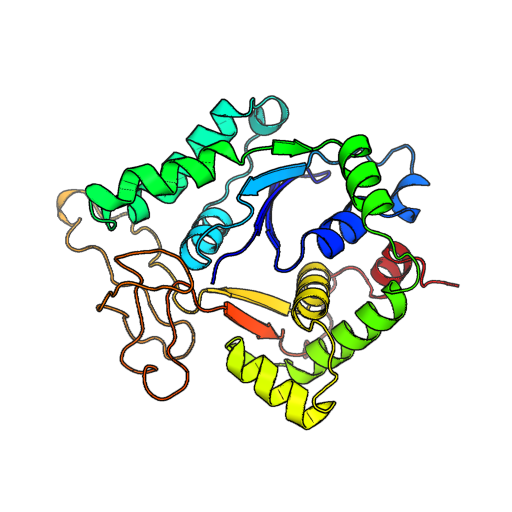? -5.556 21.738 -1.532 1.00 77.69 120 MET A O 1
ATOM 1022 N N . GLU A 1 121 ? -4.099 22.973 -2.703 1.00 73.25 121 GLU A N 1
ATOM 1023 C CA . GLU A 1 121 ? -4.898 24.205 -2.764 1.00 73.25 121 GLU A CA 1
ATOM 1024 C C . GLU A 1 121 ? -6.138 24.026 -3.642 1.00 73.25 121 GLU A C 1
ATOM 1026 O O . GLU A 1 121 ? -7.228 24.434 -3.248 1.00 73.25 121 GLU A O 1
ATOM 1031 N N . MET A 1 122 ? -6.000 23.334 -4.779 1.00 64.00 122 MET A N 1
ATOM 1032 C CA . MET A 1 122 ? -7.136 22.940 -5.623 1.00 64.00 122 MET A CA 1
ATOM 1033 C C . MET A 1 122 ? -8.062 21.926 -4.937 1.00 64.00 122 MET A C 1
ATOM 1035 O O . MET A 1 122 ? -9.226 21.814 -5.308 1.00 64.00 122 MET A O 1
ATOM 1039 N N . GLY A 1 123 ? -7.547 21.178 -3.957 1.00 58.91 123 GLY A N 1
ATOM 1040 C CA . GLY A 1 123 ? -8.289 20.133 -3.259 1.00 58.91 123 GLY A CA 1
ATOM 1041 C C . GLY A 1 123 ? -9.229 20.633 -2.164 1.00 58.91 123 GLY A C 1
ATOM 1042 O O . GLY A 1 123 ? -10.164 19.908 -1.857 1.00 58.91 123 GLY A O 1
ATOM 1043 N N . SER A 1 124 ? -9.002 21.839 -1.620 1.00 50.91 124 SER A N 1
ATOM 1044 C CA . SER A 1 124 ? -9.647 22.429 -0.430 1.00 50.91 124 SER A CA 1
ATOM 1045 C C . SER A 1 124 ? -9.752 21.487 0.786 1.00 50.91 124 SER A C 1
ATOM 1047 O O . SER A 1 124 ? -10.313 20.410 0.699 1.00 50.91 124 SER A O 1
ATOM 1049 N N . THR A 1 125 ? -9.240 21.914 1.943 1.00 49.62 125 THR A N 1
ATOM 1050 C CA . THR A 1 125 ? -9.916 21.859 3.262 1.00 49.62 125 THR A CA 1
ATOM 1051 C C . THR A 1 125 ? -8.880 21.858 4.381 1.00 49.62 125 THR A C 1
ATOM 1053 O O . THR A 1 125 ? -8.406 20.817 4.833 1.00 49.62 125 THR A O 1
ATOM 1056 N N . VAL A 1 126 ? -8.558 23.050 4.876 1.00 45.09 126 VAL A N 1
ATOM 1057 C CA . VAL A 1 126 ? -7.808 23.223 6.131 1.00 45.09 126 VAL A CA 1
ATOM 1058 C C . VAL A 1 126 ? -8.699 22.899 7.352 1.00 45.09 126 VAL A C 1
ATOM 1060 O O . VAL A 1 126 ? -8.187 22.653 8.435 1.00 45.09 126 VAL A O 1
ATOM 1063 N N . GLU A 1 127 ? -10.021 22.783 7.171 1.00 53.50 127 GLU A N 1
ATOM 1064 C CA . GLU A 1 127 ? -10.998 22.535 8.248 1.00 53.50 127 GLU A CA 1
ATOM 1065 C C . GLU A 1 127 ? -11.221 21.053 8.616 1.00 53.50 127 GLU A C 1
ATOM 1067 O O . GLU A 1 127 ? -11.863 20.767 9.620 1.00 53.50 127 GLU A O 1
ATOM 1072 N N . HIS A 1 128 ? -10.666 20.088 7.872 1.00 68.31 128 HIS A N 1
ATOM 1073 C CA . HIS A 1 128 ? -10.916 18.651 8.115 1.00 68.31 128 HIS A CA 1
ATOM 1074 C C . HIS A 1 128 ? -9.848 17.956 8.983 1.00 68.31 128 HIS A C 1
ATOM 1076 O O . HIS A 1 128 ? -10.007 16.791 9.342 1.00 68.31 128 HIS A O 1
ATOM 1082 N N . GLY A 1 129 ? -8.757 18.642 9.345 1.00 76.06 129 GLY A N 1
ATOM 1083 C CA . GLY A 1 129 ? -7.620 18.021 10.040 1.00 76.06 129 GLY A CA 1
ATOM 1084 C C . GLY A 1 129 ? -7.951 17.486 11.438 1.00 76.06 129 GLY A C 1
ATOM 1085 O O . GLY A 1 129 ? -7.546 16.378 11.779 1.00 76.06 129 GLY A O 1
ATOM 1086 N N . ALA A 1 130 ? -8.712 18.246 12.233 1.00 81.12 130 ALA A N 1
ATOM 1087 C CA . ALA A 1 130 ? -9.103 17.844 13.587 1.00 81.12 130 ALA A CA 1
ATOM 1088 C C . ALA A 1 130 ? -10.030 16.621 13.576 1.00 81.12 130 ALA A C 1
ATOM 1090 O O . ALA A 1 130 ? -9.806 15.663 14.313 1.00 81.12 130 ALA A O 1
ATOM 1091 N N . VAL A 1 131 ? -11.027 16.633 12.686 1.00 85.50 131 VAL A N 1
ATOM 1092 C CA . VAL A 1 131 ? -11.964 15.518 12.497 1.00 85.50 131 VAL A CA 1
ATOM 1093 C C . VAL A 1 131 ? -11.218 14.268 12.037 1.00 85.50 131 VAL A C 1
ATOM 1095 O O . VAL A 1 131 ? -11.399 13.197 12.608 1.00 85.50 131 VAL A O 1
ATOM 1098 N N . LEU A 1 132 ? -10.315 14.407 11.063 1.00 87.88 132 LEU A N 1
ATOM 1099 C CA . LEU A 1 132 ? -9.508 13.292 10.576 1.00 87.88 132 LEU A CA 1
ATOM 1100 C C . LEU A 1 132 ? -8.608 12.704 11.673 1.00 87.88 132 LEU A C 1
ATOM 1102 O O . LEU A 1 132 ? -8.469 11.485 11.759 1.00 87.88 132 LEU A O 1
ATOM 1106 N N . MET A 1 133 ? -8.010 13.548 12.520 1.00 88.56 133 MET A N 1
ATOM 1107 C CA . MET A 1 133 ? -7.214 13.091 13.664 1.00 88.56 133 MET A CA 1
ATOM 1108 C C . MET A 1 133 ? -8.076 12.307 14.659 1.00 88.56 133 MET A C 1
ATOM 1110 O O . MET A 1 133 ? -7.695 11.207 15.051 1.00 88.56 133 MET A O 1
ATOM 1114 N N . GLN A 1 134 ? -9.262 12.816 15.003 1.00 89.00 134 GLN A N 1
ATOM 1115 C CA . GLN A 1 134 ? -10.205 12.128 15.888 1.00 89.00 134 GLN A CA 1
ATOM 1116 C C . GLN A 1 134 ? -10.640 10.768 15.316 1.00 89.00 134 GLN A C 1
ATOM 1118 O O . GLN A 1 134 ? -10.640 9.760 16.024 1.00 89.00 134 GLN A O 1
ATOM 1123 N N . GLN A 1 135 ? -10.961 10.713 14.021 1.00 90.75 135 GLN A N 1
ATOM 1124 C CA . GLN A 1 135 ? -11.308 9.469 13.327 1.00 90.75 135 GLN A CA 1
ATOM 1125 C C . GLN A 1 135 ? -10.134 8.481 13.306 1.00 90.75 135 GLN A C 1
ATOM 1127 O O . GLN A 1 135 ? -10.325 7.282 13.517 1.00 90.75 135 GLN A O 1
ATOM 1132 N N . ALA A 1 136 ? -8.909 8.968 13.086 1.00 92.50 136 ALA A N 1
ATOM 1133 C CA . ALA A 1 136 ? -7.711 8.137 13.122 1.00 92.50 136 ALA A CA 1
ATOM 1134 C C . ALA A 1 136 ? -7.464 7.566 14.523 1.00 92.50 136 ALA A C 1
ATOM 1136 O O . ALA A 1 136 ? -7.158 6.382 14.643 1.00 92.50 136 ALA A O 1
ATOM 1137 N N . GLU A 1 137 ? -7.629 8.363 15.579 1.00 92.88 137 GLU A N 1
ATOM 1138 C CA . GLU A 1 137 ? -7.496 7.909 16.967 1.00 92.88 137 GLU A CA 1
ATOM 1139 C C . GLU A 1 137 ? -8.517 6.828 17.320 1.00 92.88 137 GLU A C 1
ATOM 1141 O O . GLU A 1 137 ? -8.131 5.781 17.849 1.00 92.88 137 GLU A O 1
ATOM 1146 N N . LEU A 1 138 ? -9.787 7.033 16.959 1.00 92.56 138 LEU A N 1
ATOM 1147 C CA . LEU A 1 138 ? -10.837 6.033 17.139 1.00 92.56 138 LEU A CA 1
ATOM 1148 C C . LEU A 1 138 ? -10.488 4.725 16.416 1.00 92.56 138 LEU A C 1
ATOM 1150 O O . LEU A 1 138 ? -10.544 3.647 17.013 1.00 92.56 138 LEU A O 1
ATOM 1154 N N . LEU A 1 139 ? -10.080 4.805 15.146 1.00 94.56 139 LEU A N 1
ATOM 1155 C CA . LEU A 1 139 ? -9.698 3.626 14.372 1.00 94.56 139 LEU A CA 1
ATOM 1156 C C . LEU A 1 139 ? -8.473 2.921 14.974 1.00 94.56 139 LEU A C 1
ATOM 1158 O O . LEU A 1 139 ? -8.457 1.694 15.060 1.00 94.56 139 LEU A O 1
ATOM 1162 N N . ILE A 1 140 ? -7.458 3.666 15.421 1.00 94.94 140 ILE A N 1
ATOM 1163 C CA . ILE A 1 140 ? -6.268 3.106 16.082 1.00 94.94 140 ILE A CA 1
ATOM 1164 C C . ILE A 1 140 ? -6.664 2.314 17.331 1.00 94.94 140 ILE A C 1
ATOM 1166 O O . ILE A 1 140 ? -6.157 1.209 17.518 1.00 94.94 140 ILE A O 1
ATOM 1170 N N . GLN A 1 141 ? -7.569 2.851 18.155 1.00 93.44 141 GLN A N 1
ATOM 1171 C CA . GLN A 1 141 ? -8.079 2.167 19.348 1.00 93.44 141 GLN A CA 1
ATOM 1172 C C . GLN A 1 141 ? -8.852 0.897 18.975 1.00 93.44 141 GLN A C 1
ATOM 1174 O O . GLN A 1 141 ? -8.589 -0.174 19.517 1.00 93.44 141 GLN A O 1
ATOM 1179 N N . CYS A 1 142 ? -9.749 0.981 17.988 1.00 93.50 142 CYS A N 1
ATOM 1180 C CA . CYS A 1 142 ? -10.522 -0.169 17.511 1.00 93.50 142 CYS A CA 1
ATOM 1181 C C . CYS A 1 142 ? -9.632 -1.295 16.959 1.00 93.50 142 CYS A C 1
ATOM 1183 O O . CYS A 1 142 ? -9.972 -2.475 17.068 1.00 93.50 142 CYS A O 1
ATOM 1185 N N . MET A 1 143 ? -8.493 -0.935 16.364 1.00 95.06 143 MET A N 1
ATOM 1186 C CA . MET A 1 143 ? -7.554 -1.862 15.736 1.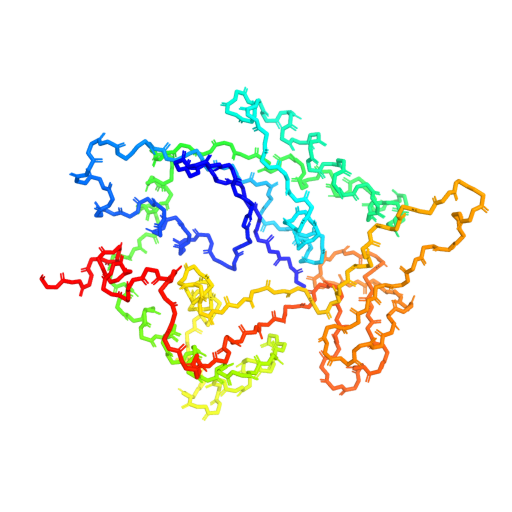00 95.06 143 MET A CA 1
ATOM 1187 C C . MET A 1 143 ? -6.523 -2.458 16.698 1.00 95.06 143 MET A C 1
ATOM 1189 O O . MET A 1 143 ? -5.762 -3.331 16.275 1.00 95.06 143 MET A O 1
ATOM 1193 N N . GLU A 1 144 ? -6.455 -2.020 17.956 1.00 92.81 144 GLU A N 1
ATOM 1194 C CA . GLU A 1 144 ? -5.401 -2.426 18.888 1.00 92.81 144 GLU A CA 1
ATOM 1195 C C . GLU A 1 144 ? -5.313 -3.954 19.039 1.00 92.81 144 GLU A C 1
ATOM 1197 O O . GLU A 1 144 ? -6.271 -4.630 19.413 1.00 92.81 144 GLU A O 1
ATOM 1202 N N . GLY A 1 145 ? -4.147 -4.516 18.699 1.00 90.44 145 GLY A N 1
ATOM 1203 C CA . GLY A 1 145 ? -3.909 -5.963 18.727 1.00 90.44 145 GLY A CA 1
ATOM 1204 C C . GLY A 1 145 ? -4.669 -6.774 17.666 1.00 90.44 145 GLY A C 1
ATOM 1205 O O . GLY A 1 145 ? -4.598 -8.003 17.680 1.00 90.44 145 GLY A O 1
ATOM 1206 N N . ARG A 1 146 ? -5.376 -6.123 16.732 1.00 93.12 146 ARG A N 1
ATOM 1207 C CA . ARG A 1 146 ? -6.177 -6.770 15.684 1.00 93.12 146 ARG A CA 1
ATOM 1208 C C . ARG A 1 146 ? -5.498 -6.698 14.320 1.00 93.12 146 ARG A C 1
ATOM 1210 O O . ARG A 1 146 ? -4.725 -5.788 14.014 1.00 93.12 146 ARG A O 1
ATOM 1217 N N . ALA A 1 147 ? -5.840 -7.664 13.474 1.00 93.06 147 ALA A N 1
ATOM 1218 C CA . ALA A 1 147 ? -5.489 -7.694 12.062 1.00 93.06 147 ALA A CA 1
ATOM 1219 C C . ALA A 1 147 ? -6.762 -7.964 11.257 1.00 93.06 147 ALA A C 1
ATOM 1221 O O . ALA A 1 147 ? -7.270 -9.084 11.286 1.00 93.06 147 ALA A O 1
ATOM 1222 N N . LEU A 1 148 ? -7.282 -6.939 10.582 1.00 94.19 148 LEU A N 1
ATOM 1223 C CA . LEU A 1 148 ? -8.592 -6.973 9.930 1.00 94.19 148 LEU A CA 1
ATOM 1224 C C . LEU A 1 148 ? -8.471 -6.656 8.441 1.00 94.19 148 LEU A C 1
ATOM 1226 O O . LEU A 1 148 ? -7.714 -5.773 8.027 1.00 94.19 148 LEU A O 1
ATOM 1230 N N . LEU A 1 149 ? -9.218 -7.392 7.625 1.00 94.38 149 LEU A N 1
ATOM 1231 C CA . LEU A 1 149 ? -9.416 -7.069 6.218 1.00 94.38 149 LEU A CA 1
ATOM 1232 C C . LEU A 1 149 ? -10.294 -5.821 6.081 1.00 94.38 149 LEU A C 1
ATOM 1234 O O . LEU A 1 149 ? -11.092 -5.527 6.962 1.00 94.38 149 LEU A O 1
ATOM 1238 N N . ALA A 1 150 ? -10.202 -5.119 4.951 1.00 93.12 150 ALA A N 1
ATOM 1239 C CA . ALA A 1 150 ? -10.973 -3.891 4.708 1.00 93.12 150 ALA A CA 1
ATOM 1240 C C . ALA A 1 150 ? -12.473 -4.008 5.053 1.00 93.12 150 ALA A C 1
ATOM 1242 O O . ALA A 1 150 ? -12.987 -3.164 5.773 1.00 93.12 150 ALA A O 1
ATOM 1243 N N . GLY A 1 151 ? -13.146 -5.081 4.621 1.00 91.06 151 GLY A N 1
ATOM 1244 C CA . GLY A 1 151 ? -14.564 -5.290 4.945 1.00 91.06 151 GLY A CA 1
ATOM 1245 C C . GLY A 1 151 ? -14.832 -5.582 6.429 1.00 91.06 151 GLY A C 1
ATOM 1246 O O . GLY A 1 151 ? -15.900 -5.267 6.933 1.00 91.06 151 GLY A O 1
ATOM 1247 N N . GLU A 1 152 ? -13.859 -6.152 7.148 1.00 93.38 152 GLU A N 1
ATOM 1248 C CA . GLU A 1 152 ? -13.946 -6.366 8.601 1.00 93.38 152 GLU A CA 1
ATOM 1249 C C . GLU A 1 152 ? -13.722 -5.049 9.366 1.00 93.38 152 GLU A C 1
ATOM 1251 O O . GLU A 1 152 ? -14.337 -4.837 10.406 1.00 93.38 152 GLU A O 1
ATOM 1256 N N . VAL A 1 153 ? -12.879 -4.148 8.843 1.00 94.00 153 VAL A N 1
ATOM 1257 C CA . VAL A 1 153 ? -12.727 -2.781 9.373 1.00 94.00 153 VAL A CA 1
ATOM 1258 C C . VAL A 1 153 ? -14.017 -1.989 9.175 1.00 94.00 153 VAL A C 1
ATOM 1260 O O . VAL A 1 153 ? -14.487 -1.359 10.115 1.00 94.00 153 VAL A O 1
ATOM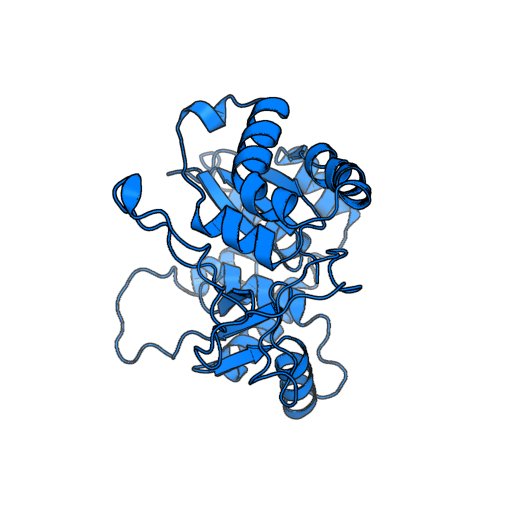 1263 N N . GLU A 1 154 ? -14.608 -2.058 7.979 1.00 92.19 154 GLU A N 1
ATOM 1264 C CA . GLU A 1 154 ? -15.882 -1.401 7.656 1.00 92.19 154 GLU A CA 1
ATOM 1265 C C . GLU A 1 154 ? -17.006 -1.883 8.587 1.00 92.19 154 GLU A C 1
ATOM 1267 O O . GLU A 1 154 ? -17.696 -1.060 9.183 1.00 92.19 154 GLU A O 1
ATOM 1272 N N . ALA A 1 155 ? -17.131 -3.199 8.797 1.00 91.31 155 ALA A N 1
ATOM 1273 C CA . ALA A 1 155 ? -18.111 -3.762 9.727 1.00 91.31 155 ALA A CA 1
ATOM 1274 C C . ALA A 1 155 ? -17.878 -3.313 11.182 1.00 91.31 155 ALA A C 1
ATOM 1276 O O . ALA A 1 155 ? -18.818 -2.901 11.855 1.00 91.31 155 ALA A O 1
ATOM 1277 N N . LEU A 1 156 ? -16.627 -3.333 11.658 1.00 92.50 156 LEU A N 1
ATOM 1278 C CA . LEU A 1 156 ? -16.289 -2.898 13.017 1.00 92.50 156 LEU A CA 1
ATOM 1279 C C . LEU A 1 156 ? -16.617 -1.417 13.248 1.00 92.50 156 LEU A C 1
ATOM 1281 O O . LEU A 1 156 ? -17.130 -1.052 14.302 1.00 92.50 156 LEU A O 1
ATOM 1285 N N . LEU A 1 157 ? -16.303 -0.555 12.282 1.00 91.75 157 LEU A N 1
ATOM 1286 C CA . LEU A 1 157 ? -16.586 0.874 12.392 1.00 91.75 157 LEU A CA 1
ATOM 1287 C C . LEU A 1 157 ? -18.089 1.158 12.366 1.00 91.75 157 LEU A C 1
ATOM 1289 O O . LEU A 1 157 ? -18.547 1.981 13.157 1.00 91.75 157 LEU A O 1
ATOM 1293 N N . ALA A 1 158 ? -18.849 0.435 11.537 1.00 89.56 158 ALA A N 1
ATOM 1294 C CA . ALA A 1 158 ? -20.306 0.531 11.516 1.00 89.56 158 ALA A CA 1
ATOM 1295 C C . ALA A 1 158 ? -20.930 0.183 12.880 1.00 89.56 158 ALA A C 1
ATOM 1297 O O . ALA A 1 158 ? -21.872 0.844 13.313 1.00 89.56 158 ALA A O 1
ATOM 1298 N N . GLU A 1 159 ? -20.377 -0.806 13.590 1.00 89.88 159 GLU A N 1
ATOM 1299 C CA . GLU A 1 159 ? -20.823 -1.175 14.941 1.00 89.88 159 GLU A CA 1
ATOM 1300 C C . GLU A 1 159 ? -20.457 -0.127 16.005 1.00 89.88 159 GLU A C 1
ATOM 1302 O O . GLU A 1 159 ? -21.255 0.147 16.900 1.00 89.88 159 GLU A O 1
ATOM 1307 N N . VAL A 1 160 ? -19.252 0.449 15.936 1.00 87.06 160 VAL A N 1
ATOM 1308 C CA . VAL A 1 160 ? -18.722 1.326 16.998 1.00 87.06 160 VAL A CA 1
ATOM 1309 C C . VAL A 1 160 ? -19.179 2.778 16.855 1.00 87.06 160 VAL A C 1
ATOM 1311 O O . VAL A 1 160 ? -19.403 3.449 17.862 1.00 87.06 160 VAL A O 1
ATOM 1314 N N . ALA A 1 161 ? -19.292 3.282 15.629 1.00 80.44 161 ALA A N 1
ATOM 1315 C CA . ALA A 1 161 ? -19.526 4.700 15.356 1.00 80.44 161 ALA A CA 1
ATOM 1316 C C . ALA A 1 161 ? -20.702 4.966 14.398 1.00 80.44 161 ALA A C 1
ATOM 1318 O O . ALA A 1 161 ? -20.952 6.117 14.046 1.00 80.44 161 ALA A O 1
ATOM 1319 N N . GLY A 1 162 ? -21.463 3.928 14.032 1.00 77.62 162 GLY A N 1
ATOM 1320 C CA . GLY A 1 162 ? -22.607 4.030 13.127 1.00 77.62 162 GLY A CA 1
ATOM 1321 C C . GLY A 1 162 ? -22.213 4.065 11.646 1.00 77.62 162 GLY A C 1
ATOM 1322 O O . GLY A 1 162 ? -21.043 3.953 11.283 1.00 77.62 162 GLY A O 1
ATOM 1323 N N . GLU A 1 163 ? -23.205 4.209 10.764 1.00 67.75 163 GLU A N 1
ATOM 1324 C CA . GLU A 1 163 ? -22.992 4.166 9.306 1.00 67.75 163 GLU A CA 1
ATOM 1325 C C . GLU A 1 163 ? -22.234 5.392 8.755 1.00 67.75 163 GLU A C 1
ATOM 1327 O O . GLU A 1 163 ? -21.666 5.319 7.668 1.00 67.75 163 GLU A O 1
ATOM 1332 N N . ASP A 1 164 ? -22.153 6.493 9.511 1.00 65.62 164 ASP A N 1
ATOM 1333 C CA . ASP A 1 164 ? -21.591 7.779 9.067 1.00 65.62 164 ASP A CA 1
ATOM 1334 C C . ASP A 1 164 ? -20.129 7.990 9.516 1.00 65.62 164 ASP A C 1
ATOM 1336 O O . ASP A 1 164 ? -19.722 9.047 9.998 1.00 65.62 164 ASP A O 1
ATOM 1340 N N . THR A 1 165 ? -19.302 6.950 9.397 1.00 60.22 165 THR A N 1
ATOM 1341 C CA . THR A 1 165 ? -17.900 6.968 9.867 1.00 60.22 165 THR A CA 1
ATOM 1342 C C . THR A 1 165 ? -16.930 7.725 8.956 1.00 60.22 165 THR A C 1
ATOM 1344 O O . THR A 1 165 ? -15.724 7.757 9.220 1.00 60.22 165 THR A O 1
ATOM 1347 N N . GLY A 1 166 ? -17.441 8.388 7.914 1.00 69.69 166 GLY A N 1
ATOM 1348 C CA . GLY A 1 166 ? -16.634 9.086 6.917 1.00 69.69 166 GLY A CA 1
ATOM 1349 C C . GLY A 1 166 ? -15.699 8.149 6.142 1.00 69.69 166 GLY A C 1
ATOM 1350 O O . GLY A 1 166 ? -15.836 6.924 6.155 1.00 69.69 166 GLY A O 1
ATOM 1351 N N . ASP A 1 167 ? -14.723 8.724 5.435 1.00 84.88 167 ASP A N 1
ATOM 1352 C CA . ASP A 1 167 ? -13.726 7.934 4.708 1.00 84.88 167 ASP A CA 1
ATOM 1353 C C . ASP A 1 167 ? -12.666 7.368 5.667 1.00 84.88 167 ASP A C 1
ATOM 1355 O O . ASP A 1 167 ? -11.602 7.955 5.899 1.00 84.88 167 ASP A O 1
ATOM 1359 N N . TRP A 1 168 ? -12.944 6.184 6.222 1.00 92.31 168 TRP A N 1
ATOM 1360 C CA . TRP A 1 168 ? -12.033 5.493 7.140 1.00 92.31 168 TRP A CA 1
ATOM 1361 C C . TRP A 1 168 ? -10.641 5.245 6.544 1.00 92.31 168 TRP A C 1
ATOM 1363 O O . TRP A 1 168 ? -9.680 5.047 7.290 1.00 92.31 168 TRP A O 1
ATOM 1373 N N . ARG A 1 169 ? -10.493 5.255 5.210 1.00 94.88 169 ARG A N 1
ATOM 1374 C CA . ARG A 1 169 ? -9.202 5.038 4.542 1.00 94.88 169 ARG A CA 1
ATOM 1375 C C . ARG A 1 169 ? -8.255 6.211 4.759 1.00 94.88 169 ARG A C 1
ATOM 1377 O O . ARG A 1 169 ? -7.067 5.973 4.983 1.00 94.88 169 ARG A O 1
ATOM 1384 N N . SER A 1 170 ? -8.760 7.444 4.772 1.00 94.12 170 SER A N 1
ATOM 1385 C CA . SER A 1 170 ? -7.971 8.628 5.130 1.00 94.12 170 SER A CA 1
ATOM 1386 C C . SER A 1 170 ? -7.508 8.544 6.590 1.00 94.12 170 SER A C 1
ATOM 1388 O O . SER A 1 170 ? -6.331 8.771 6.883 1.00 94.12 170 SER A O 1
ATOM 1390 N N . ALA A 1 171 ? -8.400 8.142 7.503 1.00 94.25 171 ALA A N 1
ATOM 1391 C CA . ALA A 1 171 ? -8.080 7.945 8.919 1.00 94.25 171 ALA A CA 1
ATOM 1392 C C . ALA A 1 171 ? -7.040 6.826 9.121 1.00 94.25 171 ALA A C 1
ATOM 1394 O O . ALA A 1 171 ? -6.068 6.983 9.866 1.00 94.25 171 ALA A O 1
ATOM 1395 N N . ALA A 1 172 ? -7.184 5.715 8.393 1.00 96.38 172 ALA A N 1
ATOM 1396 C CA . ALA A 1 172 ? -6.216 4.625 8.378 1.00 96.38 172 ALA A CA 1
ATOM 1397 C C . ALA A 1 172 ? -4.853 5.084 7.848 1.00 96.38 172 ALA A C 1
ATOM 1399 O O . ALA A 1 172 ? -3.828 4.738 8.438 1.00 96.38 172 ALA A O 1
ATOM 1400 N N . GLN A 1 173 ? -4.826 5.882 6.773 1.00 96.81 173 GLN A N 1
ATOM 1401 C CA . GLN A 1 173 ? -3.587 6.431 6.221 1.00 96.81 173 GLN A CA 1
ATOM 1402 C C . GLN A 1 173 ? -2.867 7.307 7.245 1.00 96.81 173 GLN A C 1
ATOM 1404 O O . GLN A 1 173 ? -1.663 7.147 7.447 1.00 96.81 173 GLN A O 1
ATOM 1409 N N . LEU A 1 174 ? -3.600 8.176 7.947 1.00 94.00 174 LEU A N 1
ATOM 1410 C CA . LEU A 1 174 ? -3.031 8.968 9.031 1.00 94.00 174 LEU A CA 1
ATOM 1411 C C . LEU A 1 174 ? -2.470 8.062 10.138 1.00 94.00 174 LEU A C 1
ATOM 1413 O O . LEU A 1 174 ? -1.323 8.237 10.546 1.00 94.00 174 LEU A O 1
ATOM 1417 N N . GLY A 1 175 ? -3.205 7.030 10.561 1.00 95.06 175 GLY A N 1
ATOM 1418 C CA . GLY A 1 175 ? -2.712 6.065 11.549 1.00 95.06 175 GLY A CA 1
ATOM 1419 C C . GLY A 1 175 ? -1.456 5.296 11.111 1.00 95.06 175 GLY A C 1
ATOM 1420 O O . GLY A 1 175 ? -0.596 4.998 11.946 1.00 95.06 175 GLY A O 1
ATOM 1421 N N . VAL A 1 176 ? -1.298 5.021 9.812 1.00 96.25 176 VAL A N 1
ATOM 1422 C CA . VAL A 1 176 ? -0.071 4.442 9.233 1.00 96.25 176 VAL A CA 1
ATOM 1423 C C . VAL A 1 176 ? 1.085 5.439 9.280 1.00 96.25 176 VAL A C 1
ATOM 1425 O O . VAL A 1 176 ? 2.189 5.077 9.688 1.00 96.25 176 VAL A O 1
ATOM 1428 N N . LEU A 1 177 ? 0.848 6.700 8.912 1.00 93.88 177 LEU A N 1
ATOM 1429 C CA . LEU A 1 177 ? 1.863 7.760 8.949 1.00 93.88 177 LEU A CA 1
ATOM 1430 C C . LEU A 1 177 ? 2.322 8.086 10.379 1.00 93.88 177 LEU A C 1
ATOM 1432 O O . LEU A 1 177 ? 3.503 8.366 10.589 1.00 93.88 177 LEU A O 1
ATOM 1436 N N . LEU A 1 178 ? 1.421 7.957 11.356 1.00 92.75 178 LEU A N 1
ATOM 1437 C CA . LEU A 1 178 ? 1.711 8.015 12.793 1.00 92.75 178 LEU A CA 1
ATOM 1438 C C . LEU A 1 178 ? 2.481 6.785 13.312 1.00 92.75 178 LEU A C 1
ATOM 1440 O O . LEU A 1 178 ? 2.913 6.775 14.463 1.00 92.75 178 LEU A O 1
ATOM 1444 N N . GLY A 1 179 ? 2.629 5.727 12.507 1.00 93.44 179 GLY A N 1
ATOM 1445 C CA . GLY A 1 179 ? 3.282 4.476 12.904 1.00 93.44 179 GLY A CA 1
ATOM 1446 C C . GLY A 1 179 ? 2.465 3.614 13.874 1.00 93.44 179 GLY A C 1
ATOM 1447 O O . GLY A 1 179 ? 3.011 2.702 14.496 1.00 93.44 179 GLY A O 1
ATOM 1448 N N . ARG A 1 180 ? 1.165 3.893 14.027 1.00 95.62 180 ARG A N 1
ATOM 1449 C CA . ARG A 1 180 ? 0.252 3.184 14.946 1.00 95.62 180 ARG A CA 1
ATOM 1450 C C . ARG A 1 180 ? -0.533 2.069 14.262 1.00 95.62 180 ARG A C 1
ATOM 1452 O O . ARG A 1 180 ? -0.949 1.119 14.923 1.00 95.62 180 ARG A O 1
ATOM 1459 N N . LEU A 1 181 ? -0.680 2.167 12.945 1.00 96.44 181 LEU A N 1
ATOM 1460 C CA . LEU A 1 181 ? -1.235 1.135 12.082 1.00 96.44 181 LEU A CA 1
ATOM 1461 C C . LEU A 1 181 ? -0.181 0.674 11.074 1.00 96.44 181 LEU A C 1
ATOM 1463 O O . LEU A 1 181 ? 0.750 1.407 10.739 1.00 96.44 181 LEU A O 1
ATOM 1467 N N . ARG A 1 182 ? -0.340 -0.540 10.549 1.00 95.81 182 ARG A N 1
ATOM 1468 C CA . ARG A 1 182 ? 0.422 -1.023 9.392 1.00 95.81 182 ARG A CA 1
ATOM 1469 C C . ARG A 1 182 ? -0.519 -1.480 8.300 1.00 95.81 182 ARG A C 1
ATOM 1471 O O . ARG A 1 182 ? -1.492 -2.187 8.558 1.00 95.81 182 ARG A O 1
ATOM 1478 N N . LEU A 1 183 ? -0.174 -1.096 7.079 1.00 95.62 183 LEU A N 1
ATOM 1479 C CA . LEU A 1 183 ? -0.887 -1.464 5.871 1.00 95.62 183 LEU A CA 1
ATOM 1480 C C . LEU A 1 183 ? -0.176 -2.614 5.173 1.00 95.62 183 LEU A C 1
ATOM 1482 O O . LEU A 1 183 ? 1.008 -2.513 4.844 1.00 95.62 183 LEU A O 1
ATOM 1486 N N . GLU A 1 184 ? -0.915 -3.680 4.897 1.00 96.06 184 GLU A N 1
ATOM 1487 C CA . GLU A 1 184 ? -0.383 -4.904 4.322 1.00 96.06 184 GLU A CA 1
ATOM 1488 C C . GLU A 1 184 ? -1.314 -5.507 3.264 1.00 96.06 184 GLU A C 1
ATOM 1490 O O . GLU A 1 184 ? -2.518 -5.261 3.225 1.00 96.06 184 GLU A O 1
ATOM 1495 N N . ALA A 1 185 ? -0.744 -6.346 2.400 1.00 96.12 185 ALA A N 1
ATOM 1496 C CA . ALA A 1 185 ? -1.500 -7.252 1.548 1.00 96.12 185 ALA A CA 1
ATOM 1497 C C . ALA A 1 185 ? -1.903 -8.498 2.346 1.00 96.12 185 ALA A C 1
ATOM 1499 O O . ALA A 1 185 ? -1.126 -8.985 3.174 1.00 96.12 185 ALA A O 1
ATOM 1500 N N . GLY A 1 186 ? -3.078 -9.058 2.050 1.00 95.00 186 GLY A N 1
ATOM 1501 C CA . GLY A 1 186 ? -3.590 -10.262 2.713 1.00 95.00 186 GLY A CA 1
ATOM 1502 C C . GLY A 1 186 ? -2.699 -11.497 2.546 1.00 95.00 186 GLY A C 1
ATOM 1503 O O . GLY A 1 186 ? -2.721 -12.394 3.393 1.00 95.00 186 GLY A O 1
ATOM 1504 N N . LEU A 1 187 ? -1.876 -11.532 1.492 1.00 95.38 187 LEU A N 1
ATOM 1505 C CA . LEU A 1 187 ? -0.882 -12.576 1.258 1.00 95.38 187 LEU A CA 1
ATOM 1506 C C . LEU A 1 187 ? 0.535 -11.989 1.259 1.00 95.38 187 LEU A C 1
ATOM 1508 O O . LEU A 1 187 ? 0.799 -10.993 0.589 1.00 95.38 187 LEU A O 1
ATOM 1512 N N . ALA A 1 188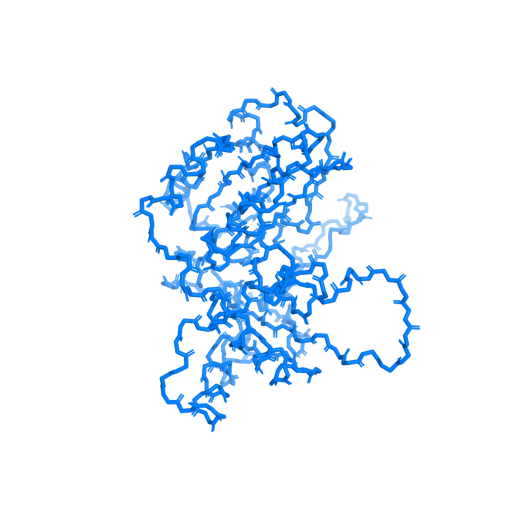 ? 1.450 -12.653 1.960 1.00 93.25 188 ALA A N 1
ATOM 1513 C CA . ALA A 1 188 ? 2.879 -12.380 1.931 1.00 93.25 188 ALA A CA 1
ATOM 1514 C C . ALA A 1 188 ? 3.554 -13.200 0.828 1.00 93.25 188 ALA A C 1
ATOM 1516 O O . ALA A 1 188 ? 3.324 -14.410 0.719 1.00 93.25 188 ALA A O 1
ATOM 1517 N N . GLN A 1 189 ? 4.422 -12.567 0.038 1.00 88.19 189 GLN A N 1
ATOM 1518 C CA . GLN A 1 189 ? 5.307 -13.309 -0.853 1.00 88.19 189 GLN A CA 1
ATOM 1519 C C . GLN A 1 189 ? 6.376 -14.049 -0.039 1.00 88.19 189 GLN A C 1
ATOM 1521 O O . GLN A 1 189 ? 6.808 -13.569 1.013 1.00 88.19 189 GLN A O 1
ATOM 1526 N N . PRO A 1 190 ? 6.814 -15.231 -0.494 1.00 80.81 190 PRO A N 1
ATOM 1527 C CA . PRO A 1 190 ? 7.921 -15.922 0.142 1.00 80.81 190 PRO A CA 1
ATOM 1528 C C . PRO A 1 190 ? 9.208 -15.109 -0.019 1.00 80.81 190 PRO A C 1
ATOM 1530 O O . PRO A 1 190 ? 9.502 -14.591 -1.098 1.00 80.81 190 PRO A O 1
ATOM 1533 N N . ALA A 1 191 ? 10.009 -15.050 1.045 1.00 69.81 191 ALA A N 1
ATOM 1534 C CA . ALA A 1 191 ? 11.328 -14.439 0.976 1.00 69.81 191 ALA A CA 1
ATOM 1535 C C . ALA A 1 191 ? 12.180 -15.122 -0.117 1.00 69.81 191 ALA A C 1
ATOM 1537 O O . ALA A 1 191 ? 12.129 -16.353 -0.258 1.00 69.81 191 ALA A O 1
ATOM 1538 N N . PRO A 1 192 ? 12.974 -14.359 -0.890 1.00 62.88 192 PRO A N 1
ATOM 1539 C CA . PRO A 1 192 ? 13.892 -14.940 -1.857 1.00 62.88 192 PRO A CA 1
ATOM 1540 C C . PRO A 1 192 ? 14.895 -15.838 -1.124 1.00 62.88 192 PRO A C 1
ATOM 1542 O O . PRO A 1 192 ? 15.678 -15.377 -0.298 1.00 62.88 192 PRO A O 1
ATOM 1545 N N . ARG A 1 193 ? 14.864 -17.145 -1.404 1.00 58.34 193 ARG A N 1
ATOM 1546 C CA . ARG A 1 193 ? 15.846 -18.089 -0.862 1.00 58.34 193 ARG A CA 1
ATOM 1547 C C . ARG A 1 193 ? 17.115 -18.036 -1.709 1.00 58.34 193 ARG A C 1
ATOM 1549 O O . ARG A 1 193 ? 17.059 -18.255 -2.920 1.00 58.34 193 ARG A O 1
ATOM 1556 N N . HIS A 1 194 ? 18.262 -17.812 -1.069 1.00 53.94 194 HIS A N 1
ATOM 1557 C CA . HIS A 1 194 ? 19.580 -18.045 -1.665 1.00 53.94 194 HIS A CA 1
ATOM 1558 C C . HIS A 1 194 ? 19.843 -19.555 -1.732 1.00 53.94 194 HIS A C 1
ATOM 1560 O O . HIS A 1 194 ? 20.636 -20.105 -0.977 1.00 53.94 194 HIS A O 1
ATOM 1566 N N . SER A 1 195 ? 19.110 -20.257 -2.594 1.00 53.44 195 SER A N 1
ATOM 1567 C CA . SER A 1 195 ? 19.350 -21.677 -2.849 1.00 53.44 195 SER A CA 1
ATOM 1568 C C . SER A 1 195 ? 20.355 -21.832 -4.000 1.00 53.44 195 SER A C 1
ATOM 1570 O O . SER A 1 195 ? 20.199 -21.147 -5.021 1.00 53.44 195 SER A O 1
ATOM 1572 N N . PRO A 1 196 ? 21.361 -22.723 -3.875 1.00 54.56 196 PRO A N 1
ATOM 1573 C CA . PRO A 1 196 ? 22.275 -23.068 -4.964 1.00 54.56 196 PRO A CA 1
ATOM 1574 C C . PRO A 1 196 ? 21.511 -23.434 -6.244 1.00 54.56 196 PRO A C 1
ATOM 1576 O O . PRO A 1 196 ? 20.435 -24.030 -6.175 1.00 54.56 196 PRO A O 1
ATOM 1579 N N . GLY A 1 197 ? 22.059 -23.085 -7.414 1.00 56.69 197 GLY A N 1
ATOM 1580 C CA . GLY A 1 197 ? 21.354 -23.109 -8.708 1.00 56.69 197 GLY A CA 1
ATOM 1581 C C . GLY A 1 197 ? 20.688 -24.437 -9.098 1.00 56.69 197 GLY A C 1
ATOM 1582 O O . GLY A 1 197 ? 19.708 -24.424 -9.835 1.00 56.69 197 GLY A O 1
ATOM 1583 N N . TRP A 1 198 ? 21.140 -25.565 -8.548 1.00 57.53 198 TRP A N 1
ATOM 1584 C CA . TRP A 1 198 ? 20.585 -26.901 -8.795 1.00 57.53 198 TRP A CA 1
ATOM 1585 C C . TRP A 1 198 ? 19.366 -27.258 -7.913 1.00 57.53 198 TRP A C 1
ATOM 1587 O O . TRP A 1 198 ? 18.585 -28.145 -8.264 1.00 57.53 198 TRP A O 1
ATOM 1597 N N . LEU A 1 199 ? 19.148 -26.521 -6.813 1.00 54.09 199 LEU A N 1
ATOM 1598 C CA . LEU A 1 199 ? 17.994 -26.627 -5.905 1.00 54.09 199 LEU A CA 1
ATOM 1599 C C . LEU A 1 199 ? 16.925 -25.551 -6.158 1.00 54.09 199 LEU A C 1
ATOM 1601 O O . LEU A 1 199 ? 15.951 -25.470 -5.408 1.00 54.09 199 LEU A O 1
ATOM 1605 N N . ARG A 1 200 ? 17.057 -24.731 -7.214 1.00 53.94 200 ARG A N 1
ATOM 1606 C CA . ARG A 1 200 ? 15.990 -23.816 -7.661 1.00 53.94 200 ARG A CA 1
ATOM 1607 C C . ARG A 1 200 ? 14.818 -24.618 -8.235 1.00 53.94 200 ARG A C 1
ATOM 1609 O O . ARG A 1 200 ? 14.617 -24.679 -9.444 1.00 53.94 200 ARG A O 1
ATOM 1616 N N . ARG A 1 201 ? 14.039 -25.266 -7.368 1.00 50.16 201 ARG A N 1
ATOM 1617 C CA . ARG A 1 201 ? 12.825 -25.998 -7.736 1.00 50.16 201 ARG A CA 1
ATOM 1618 C C . ARG A 1 201 ? 11.627 -25.454 -6.963 1.00 50.16 201 ARG A C 1
ATOM 1620 O O . ARG A 1 201 ? 11.625 -25.423 -5.739 1.00 50.16 201 ARG A O 1
ATOM 1627 N N . ARG A 1 202 ? 10.610 -25.092 -7.754 1.00 54.78 202 ARG A N 1
ATOM 1628 C CA . ARG A 1 202 ? 9.278 -24.552 -7.426 1.00 54.78 202 ARG A CA 1
ATOM 1629 C C . ARG A 1 202 ? 9.260 -23.147 -6.818 1.00 54.78 202 ARG A C 1
ATOM 1631 O O . ARG A 1 202 ? 9.777 -22.898 -5.735 1.00 54.78 202 ARG A O 1
ATOM 1638 N N . ALA A 1 203 ? 8.580 -22.240 -7.525 1.00 61.97 203 ALA A N 1
ATOM 1639 C CA . ALA A 1 203 ? 8.103 -20.990 -6.953 1.00 61.97 203 ALA A CA 1
ATOM 1640 C C . ALA A 1 203 ? 7.254 -21.327 -5.720 1.00 61.97 203 ALA A C 1
ATOM 1642 O O . ALA A 1 203 ? 6.261 -22.049 -5.824 1.00 61.97 203 ALA A O 1
ATOM 1643 N N . VAL A 1 204 ? 7.695 -20.872 -4.549 1.00 75.50 204 VAL A N 1
ATOM 1644 C CA . VAL A 1 204 ? 6.964 -21.084 -3.300 1.00 75.50 204 VAL A CA 1
ATOM 1645 C C . VAL A 1 204 ? 5.666 -20.278 -3.381 1.00 75.50 204 VAL A C 1
ATOM 1647 O O . VAL A 1 204 ? 5.662 -19.140 -3.849 1.00 75.50 204 VAL A O 1
ATOM 1650 N N . ALA A 1 205 ? 4.551 -20.885 -2.984 1.00 86.69 205 ALA A N 1
ATOM 1651 C CA . ALA A 1 205 ? 3.272 -20.192 -2.959 1.00 86.69 205 ALA A CA 1
ATOM 1652 C C . ALA A 1 205 ? 3.295 -19.071 -1.899 1.00 86.69 205 ALA A C 1
ATOM 1654 O O . ALA A 1 205 ? 3.907 -19.254 -0.839 1.00 86.69 205 ALA A O 1
ATOM 1655 N N . PRO A 1 206 ? 2.645 -17.920 -2.148 1.00 92.06 206 PRO A N 1
ATOM 1656 C CA . PRO A 1 206 ? 2.487 -16.895 -1.126 1.00 92.06 206 PRO A CA 1
ATOM 1657 C C . PRO A 1 206 ? 1.714 -17.448 0.077 1.00 92.06 206 PRO A C 1
ATOM 1659 O O . PRO A 1 206 ? 0.909 -18.371 -0.055 1.00 92.06 206 PRO A O 1
ATOM 1662 N N . ARG A 1 207 ? 1.957 -16.892 1.264 1.00 93.94 207 ARG A N 1
ATOM 1663 C CA . ARG A 1 207 ? 1.305 -17.327 2.508 1.00 93.94 207 ARG A CA 1
ATOM 1664 C C . ARG A 1 207 ? 0.287 -16.306 2.969 1.00 93.94 207 ARG A C 1
ATOM 1666 O O . ARG A 1 207 ? 0.543 -15.106 2.930 1.00 93.94 207 ARG A O 1
ATOM 1673 N N . CYS A 1 208 ? -0.865 -16.776 3.424 1.00 93.88 208 CYS A N 1
ATOM 1674 C CA . CYS A 1 208 ? -1.868 -15.909 4.014 1.00 93.88 208 CYS A CA 1
ATOM 1675 C C . CYS A 1 208 ? -1.347 -15.313 5.320 1.00 93.88 208 CYS A C 1
ATOM 1677 O O . CYS A 1 208 ? -0.934 -16.048 6.215 1.00 93.88 208 CYS A O 1
ATOM 1679 N N . ARG A 1 209 ? -1.404 -13.985 5.451 1.00 92.81 209 ARG A N 1
ATOM 1680 C CA . ARG A 1 209 ? -0.983 -13.293 6.677 1.00 92.81 209 ARG A CA 1
ATOM 1681 C C . ARG A 1 209 ? -1.948 -13.478 7.850 1.00 92.81 209 ARG A C 1
ATOM 1683 O O . ARG A 1 209 ? -1.577 -13.173 8.973 1.00 92.81 209 ARG A O 1
ATOM 1690 N N . ARG A 1 210 ? -3.157 -13.993 7.597 1.00 89.19 210 ARG A N 1
ATOM 1691 C CA . ARG A 1 210 ? -4.168 -14.268 8.628 1.00 89.19 210 ARG A CA 1
ATOM 1692 C C . ARG A 1 210 ? -4.035 -15.670 9.220 1.00 89.19 210 ARG A C 1
ATOM 1694 O O . ARG A 1 210 ? -3.972 -15.809 10.431 1.00 89.19 210 ARG A O 1
ATOM 1701 N N . CYS A 1 211 ? -4.004 -16.702 8.375 1.00 91.00 211 CYS A N 1
ATOM 1702 C CA . CYS A 1 211 ? -4.029 -18.099 8.830 1.00 91.00 211 CYS A CA 1
ATOM 1703 C C . CYS A 1 211 ? -2.724 -18.875 8.584 1.00 91.00 211 CYS A C 1
ATOM 1705 O O . CYS A 1 211 ? -2.612 -20.026 8.991 1.00 91.00 211 CYS A O 1
ATOM 1707 N N . GLY A 1 212 ? -1.743 -18.294 7.885 1.00 91.88 212 GLY A N 1
ATOM 1708 C CA . GLY A 1 212 ? -0.459 -18.942 7.585 1.00 91.88 212 GLY A CA 1
ATOM 1709 C C . GLY A 1 212 ? -0.487 -19.989 6.461 1.00 91.88 212 GLY A C 1
ATOM 1710 O O . GLY A 1 212 ? 0.582 -20.433 6.021 1.00 91.88 212 GLY A O 1
ATOM 1711 N N . SER A 1 213 ? -1.673 -20.359 5.962 1.00 92.69 213 SER A N 1
ATOM 1712 C CA . SER A 1 213 ? -1.845 -21.307 4.856 1.00 92.69 213 SER A CA 1
ATOM 1713 C C . SER A 1 213 ? -1.201 -20.810 3.559 1.00 92.69 213 SER A C 1
ATOM 1715 O O . SER A 1 213 ? -1.129 -19.608 3.291 1.00 92.69 213 SER A O 1
ATOM 1717 N N . GLU A 1 214 ? -0.740 -21.748 2.735 1.00 93.69 214 GLU A N 1
ATOM 1718 C CA . GLU A 1 214 ? -0.234 -21.455 1.393 1.00 93.69 214 GLU A CA 1
ATOM 1719 C C . GLU A 1 214 ? -1.396 -21.182 0.434 1.00 93.69 214 GLU A C 1
ATOM 1721 O O . GLU A 1 214 ? -2.291 -22.008 0.299 1.00 93.69 214 GLU A O 1
ATOM 1726 N N . ALA A 1 215 ? -1.349 -20.048 -0.260 1.00 93.12 215 ALA A N 1
ATOM 1727 C CA . ALA A 1 215 ? -2.305 -19.660 -1.289 1.00 93.12 215 ALA A CA 1
ATOM 1728 C C . ALA A 1 215 ? -1.795 -20.132 -2.655 1.00 93.12 215 ALA A C 1
ATOM 1730 O O . ALA A 1 215 ? -0.987 -19.459 -3.306 1.00 93.12 215 ALA A O 1
ATOM 1731 N N . ARG A 1 216 ? -2.218 -21.331 -3.065 1.00 91.25 216 ARG A N 1
ATOM 1732 C CA . ARG A 1 216 ? -1.752 -21.966 -4.312 1.00 91.25 216 ARG A CA 1
ATOM 1733 C C . ARG A 1 216 ? -2.615 -21.579 -5.506 1.00 91.25 216 ARG A C 1
ATOM 1735 O O . ARG A 1 216 ? -2.093 -21.477 -6.617 1.00 91.25 216 ARG A O 1
ATOM 1742 N N . SER A 1 217 ? -3.900 -21.333 -5.272 1.00 91.00 217 SER A N 1
ATOM 1743 C CA . SER A 1 217 ? -4.846 -20.960 -6.319 1.00 91.00 217 SER A CA 1
ATOM 1744 C C . SER A 1 217 ? -4.754 -19.489 -6.709 1.00 91.00 217 SER A C 1
ATOM 1746 O O . SER A 1 217 ? -4.412 -18.606 -5.915 1.00 91.00 217 SER A O 1
ATOM 1748 N N . ARG A 1 218 ? -5.087 -19.228 -7.975 1.00 91.75 218 ARG A N 1
ATOM 1749 C CA . ARG A 1 218 ? -5.117 -17.903 -8.598 1.00 91.75 218 ARG A CA 1
ATOM 1750 C C . ARG A 1 218 ? -6.367 -17.772 -9.446 1.00 91.75 218 ARG A C 1
ATOM 1752 O O . ARG A 1 218 ? -6.824 -18.749 -10.028 1.00 91.75 218 ARG A O 1
ATOM 1759 N N . THR A 1 219 ? -6.914 -16.568 -9.510 1.00 92.56 219 THR A N 1
ATOM 1760 C CA . THR A 1 219 ? -8.095 -16.279 -10.324 1.00 92.56 219 THR A CA 1
ATOM 1761 C C . THR A 1 219 ? -8.093 -14.826 -10.785 1.00 92.56 219 THR A C 1
ATOM 1763 O O . THR A 1 219 ? -7.433 -13.974 -10.178 1.00 92.56 219 THR A O 1
ATOM 1766 N N . ALA A 1 220 ? -8.852 -14.536 -11.839 1.00 93.56 220 ALA A N 1
ATOM 1767 C CA . ALA A 1 220 ? -9.067 -13.173 -12.288 1.00 93.56 220 ALA A CA 1
ATOM 1768 C C . ALA A 1 220 ? -9.765 -12.354 -11.192 1.00 93.56 220 ALA A C 1
ATOM 1770 O O . ALA A 1 220 ? -10.683 -12.816 -10.507 1.00 93.56 220 ALA A O 1
ATOM 1771 N N . CYS A 1 221 ? -9.311 -11.121 -10.992 1.00 93.25 221 CYS A N 1
ATOM 1772 C CA . CYS A 1 221 ? -9.785 -10.270 -9.913 1.00 93.25 221 CYS A CA 1
ATOM 1773 C C . CYS A 1 221 ? -10.156 -8.885 -10.431 1.00 93.25 221 CYS A C 1
ATOM 1775 O O . CYS A 1 221 ? -9.285 -8.046 -10.647 1.00 93.25 221 CYS A O 1
ATOM 1777 N N . ALA A 1 222 ? -11.460 -8.612 -10.515 1.00 91.44 222 ALA A N 1
ATOM 1778 C CA . ALA A 1 222 ? -11.977 -7.294 -10.881 1.00 91.44 222 ALA A CA 1
ATOM 1779 C C . ALA A 1 222 ? -11.467 -6.180 -9.948 1.00 91.44 222 ALA A C 1
ATOM 1781 O O . ALA A 1 222 ? -11.155 -5.089 -10.399 1.00 91.44 222 ALA A O 1
ATOM 1782 N N . ALA A 1 223 ? -11.283 -6.475 -8.656 1.00 91.81 223 ALA A N 1
ATOM 1783 C CA . ALA A 1 223 ? -10.846 -5.481 -7.678 1.00 91.81 223 ALA A CA 1
ATOM 1784 C C . ALA A 1 223 ? -9.390 -5.016 -7.851 1.00 91.81 223 ALA A C 1
ATOM 1786 O O . ALA A 1 223 ? -8.981 -4.074 -7.178 1.00 91.81 223 ALA A O 1
ATOM 1787 N N . CYS A 1 224 ? -8.553 -5.714 -8.619 1.00 93.75 224 CYS A N 1
ATOM 1788 C CA . CYS A 1 224 ? -7.188 -5.249 -8.877 1.00 93.75 224 CYS A CA 1
ATOM 1789 C C . CYS A 1 224 ? -6.738 -5.383 -10.327 1.00 93.75 224 CYS A C 1
ATOM 1791 O O . CYS A 1 224 ? -5.577 -5.113 -10.585 1.00 93.75 224 CYS A O 1
ATOM 1793 N N . GLY A 1 225 ? -7.590 -5.854 -11.240 1.00 92.31 225 GLY A N 1
ATOM 1794 C CA . GLY A 1 225 ? -7.285 -6.026 -12.664 1.00 92.31 225 GLY A CA 1
ATOM 1795 C C . GLY A 1 225 ? -6.381 -7.215 -13.022 1.00 92.31 225 GLY A C 1
ATOM 1796 O O . GLY A 1 225 ? -6.222 -7.515 -14.199 1.00 92.31 225 GLY A O 1
ATOM 1797 N N . SER A 1 226 ? -5.796 -7.911 -12.041 1.00 92.38 226 SER A N 1
ATOM 1798 C CA . SER A 1 226 ? -4.926 -9.076 -12.274 1.00 92.38 226 SER A CA 1
ATOM 1799 C C . SER A 1 226 ? -5.733 -10.286 -12.732 1.00 92.38 226 SER A C 1
ATOM 1801 O O . SER A 1 226 ? -6.720 -10.655 -12.087 1.00 92.38 226 SER A O 1
ATOM 1803 N N . ALA A 1 227 ? -5.287 -10.934 -13.810 1.00 92.25 227 ALA A N 1
ATOM 1804 C CA . ALA A 1 227 ? -5.862 -12.192 -14.286 1.00 92.25 227 ALA A CA 1
ATOM 1805 C C . ALA A 1 227 ? -5.434 -13.394 -13.421 1.00 92.25 227 ALA A C 1
ATOM 1807 O O . ALA A 1 227 ? -6.059 -14.452 -13.472 1.00 92.25 227 ALA A O 1
ATOM 1808 N N . ALA A 1 228 ? -4.387 -13.231 -12.605 1.00 91.69 228 ALA A N 1
ATOM 1809 C CA . ALA A 1 228 ? -3.776 -14.291 -11.808 1.00 91.69 228 ALA A CA 1
ATOM 1810 C C . ALA A 1 228 ? -3.620 -13.913 -10.321 1.00 91.69 228 ALA A C 1
ATOM 1812 O O . ALA A 1 228 ? -2.606 -14.229 -9.682 1.00 91.69 228 ALA A O 1
ATOM 1813 N N . CYS A 1 229 ? -4.630 -13.258 -9.740 1.00 93.94 229 CYS A N 1
ATOM 1814 C CA . CYS A 1 229 ? -4.608 -12.832 -8.343 1.00 93.94 229 CYS A CA 1
ATOM 1815 C C . CYS A 1 229 ? -4.709 -14.044 -7.406 1.00 93.94 229 CYS A C 1
ATOM 1817 O O . CYS A 1 229 ? -5.697 -14.782 -7.425 1.00 93.94 229 CYS A O 1
ATOM 1819 N N . ALA A 1 230 ? -3.678 -14.255 -6.585 1.00 94.19 230 ALA A N 1
ATOM 1820 C CA . ALA A 1 230 ? -3.654 -15.346 -5.616 1.00 94.19 230 ALA A CA 1
ATOM 1821 C C . ALA A 1 230 ? -4.665 -15.116 -4.485 1.00 94.19 230 ALA A C 1
ATOM 1823 O O . ALA A 1 230 ? -4.902 -13.976 -4.071 1.00 94.19 230 ALA A O 1
ATOM 1824 N N . TYR A 1 231 ? -5.233 -16.197 -3.960 1.00 94.12 231 TYR A N 1
ATOM 1825 C CA . TYR A 1 231 ? -6.151 -16.151 -2.826 1.00 94.12 231 TYR A CA 1
ATOM 1826 C C . TYR A 1 231 ? -5.960 -17.354 -1.910 1.00 94.12 231 TYR A C 1
ATOM 1828 O O . TYR A 1 231 ? -5.541 -18.417 -2.352 1.00 94.12 231 TYR A O 1
ATOM 1836 N N . CYS A 1 232 ? -6.254 -17.162 -0.628 1.00 94.62 232 CYS A N 1
ATOM 1837 C CA . CYS A 1 232 ? -6.210 -18.218 0.371 1.00 94.62 232 CYS A CA 1
ATOM 1838 C C . CYS A 1 232 ? -7.536 -18.982 0.392 1.00 94.62 232 CYS A C 1
ATOM 1840 O O . CYS A 1 232 ? -8.582 -18.420 0.728 1.00 94.62 232 CYS A O 1
ATOM 1842 N N . GLU A 1 233 ? -7.480 -20.271 0.078 1.00 93.00 233 GLU A N 1
ATOM 1843 C CA . GLU A 1 233 ? -8.620 -21.185 0.071 1.00 93.00 233 GLU A CA 1
ATOM 1844 C C . GLU A 1 233 ? -9.171 -21.399 1.489 1.00 93.00 233 GLU A C 1
ATOM 1846 O O . GLU A 1 233 ? -10.384 -21.423 1.679 1.00 93.00 233 GLU A O 1
ATOM 1851 N N . ALA A 1 234 ? -8.297 -21.434 2.503 1.00 91.62 234 ALA A N 1
ATOM 1852 C CA . ALA A 1 234 ? -8.694 -21.595 3.904 1.00 91.62 234 ALA A CA 1
ATOM 1853 C C . ALA A 1 234 ? -9.489 -20.395 4.457 1.00 91.62 234 ALA A C 1
ATOM 1855 O O . ALA A 1 234 ? -10.295 -20.553 5.366 1.00 91.62 234 ALA A O 1
ATOM 1856 N N . CYS A 1 235 ? -9.296 -19.193 3.900 1.00 89.94 235 CYS A N 1
ATOM 1857 C CA . CYS A 1 235 ? -10.027 -17.985 4.305 1.00 89.94 235 CYS A CA 1
ATOM 1858 C C . CYS A 1 235 ? -11.141 -17.597 3.321 1.00 89.94 235 CYS A C 1
ATOM 1860 O O . CYS A 1 235 ? -11.705 -16.507 3.441 1.00 89.94 235 CYS A O 1
ATOM 1862 N N . LEU A 1 236 ? -11.459 -18.442 2.332 1.00 80.88 236 LEU A N 1
ATOM 1863 C CA . LEU A 1 236 ? -12.418 -18.105 1.278 1.00 80.88 236 LEU A CA 1
ATOM 1864 C C . LEU A 1 236 ? -13.822 -17.817 1.839 1.00 80.88 236 LEU A C 1
ATOM 1866 O O . LEU A 1 236 ? -14.478 -16.886 1.378 1.00 80.88 236 LEU A O 1
ATOM 1870 N N . ALA A 1 237 ? -14.248 -18.569 2.856 1.00 72.75 237 ALA A N 1
ATOM 1871 C CA . ALA A 1 237 ? -15.553 -18.408 3.502 1.00 72.75 237 ALA A CA 1
ATOM 1872 C C . ALA A 1 237 ? -15.601 -17.281 4.555 1.00 72.75 237 ALA A C 1
ATOM 1874 O O . ALA A 1 237 ? -16.682 -16.836 4.912 1.00 72.75 237 ALA A O 1
ATOM 1875 N N . MET A 1 238 ? -14.448 -16.799 5.036 1.00 66.50 238 MET A N 1
ATOM 1876 C CA . MET A 1 238 ? -14.343 -15.905 6.205 1.00 66.50 238 MET A CA 1
ATOM 1877 C C . MET A 1 238 ? -13.757 -14.522 5.872 1.00 66.50 238 MET A C 1
ATOM 1879 O O . MET A 1 238 ? -13.132 -13.897 6.724 1.00 66.50 238 MET A O 1
ATOM 1883 N N . GLY A 1 239 ? -13.881 -14.060 4.624 1.00 65.00 239 GLY A N 1
ATOM 1884 C CA . GLY A 1 239 ? -13.402 -12.729 4.209 1.00 65.00 239 GLY A CA 1
ATOM 1885 C C . GLY A 1 239 ? -12.537 -12.701 2.946 1.00 65.00 239 GLY A C 1
ATOM 1886 O O . GLY A 1 239 ? -12.120 -11.628 2.524 1.00 65.00 239 GLY A O 1
ATOM 1887 N N . ARG A 1 240 ? -12.287 -13.853 2.302 1.00 81.06 240 ARG A N 1
ATOM 1888 C CA . ARG A 1 240 ? -11.565 -13.973 1.016 1.00 81.06 240 ARG A CA 1
ATOM 1889 C C . ARG A 1 240 ? -10.228 -13.219 1.020 1.00 81.06 240 ARG A C 1
ATOM 1891 O O . ARG A 1 240 ? -10.038 -12.251 0.287 1.00 81.06 240 ARG A O 1
ATOM 1898 N N . SER A 1 241 ? -9.268 -13.701 1.810 1.00 91.50 241 SER A N 1
ATOM 1899 C CA . SER A 1 241 ? -7.904 -13.153 1.812 1.00 91.50 241 SER A CA 1
ATOM 1900 C C . SER A 1 241 ? -7.233 -13.347 0.441 1.00 91.50 241 SER A C 1
ATOM 1902 O O . SER A 1 241 ? -6.920 -14.469 0.039 1.00 91.50 241 SER A O 1
ATOM 1904 N N . ARG A 1 242 ? -7.049 -12.246 -0.298 1.00 94.62 242 ARG A N 1
ATOM 1905 C CA . ARG A 1 242 ? -6.415 -12.193 -1.629 1.00 94.62 242 ARG A CA 1
ATOM 1906 C C . ARG A 1 242 ? -5.083 -11.456 -1.578 1.00 94.62 242 ARG A C 1
ATOM 1908 O O . ARG A 1 242 ? -4.863 -10.624 -0.702 1.00 94.62 242 ARG A O 1
ATOM 1915 N N . ALA A 1 243 ? -4.239 -11.667 -2.589 1.00 95.38 243 ALA A N 1
ATOM 1916 C CA . ALA A 1 243 ? -3.010 -10.895 -2.783 1.00 95.38 243 ALA A CA 1
ATOM 1917 C C . ALA A 1 243 ? -3.288 -9.386 -2.860 1.00 95.38 243 ALA A C 1
ATOM 1919 O O . ALA A 1 243 ? -2.476 -8.584 -2.425 1.00 95.38 243 ALA A O 1
ATOM 1920 N N . CYS A 1 244 ? -4.448 -8.992 -3.389 1.00 95.44 244 CYS A N 1
ATOM 1921 C CA . CYS A 1 244 ? -4.864 -7.597 -3.466 1.00 95.44 244 CYS A CA 1
ATOM 1922 C C . CYS A 1 244 ? -5.840 -7.166 -2.359 1.00 95.44 244 CYS A C 1
ATOM 1924 O O . CYS A 1 244 ? -6.508 -6.148 -2.539 1.00 95.44 244 CYS A O 1
ATOM 1926 N N . ALA A 1 245 ? -6.039 -7.961 -1.304 1.00 95.38 245 ALA A N 1
ATOM 1927 C CA . ALA A 1 245 ? -6.903 -7.584 -0.185 1.00 95.38 245 ALA A CA 1
ATOM 1928 C C . ALA A 1 245 ? -6.102 -6.753 0.822 1.00 95.38 245 ALA A C 1
ATOM 1930 O O . ALA A 1 245 ? -4.992 -7.147 1.181 1.00 95.38 245 ALA A O 1
ATOM 1931 N N . LEU A 1 246 ? -6.657 -5.618 1.251 1.00 96.12 246 LEU A N 1
ATOM 1932 C CA . LEU A 1 246 ? -6.067 -4.782 2.293 1.00 96.12 246 LEU A CA 1
ATOM 1933 C C . LEU A 1 246 ? -6.260 -5.433 3.647 1.00 96.12 246 LEU A C 1
ATOM 1935 O O . LEU A 1 246 ? -7.390 -5.730 4.028 1.00 96.12 246 LEU A O 1
ATOM 1939 N N . LEU A 1 247 ? -5.140 -5.636 4.328 1.00 96.06 247 LEU A N 1
ATOM 1940 C CA . LEU A 1 247 ? -5.048 -6.086 5.701 1.00 96.06 247 LEU A CA 1
ATOM 1941 C C . LEU A 1 247 ? -4.452 -4.942 6.523 1.00 96.06 247 LEU A C 1
ATOM 1943 O O . LEU A 1 247 ? -3.325 -4.507 6.274 1.00 96.06 247 LEU A O 1
ATOM 1947 N N . LEU A 1 248 ? -5.227 -4.444 7.478 1.00 96.38 248 LEU A N 1
ATOM 1948 C CA . LEU A 1 248 ? -4.807 -3.412 8.412 1.00 96.38 248 LEU A CA 1
ATOM 1949 C C . LEU A 1 248 ? -4.431 -4.079 9.733 1.00 96.38 248 LEU A C 1
ATOM 1951 O O . LEU A 1 248 ? -5.189 -4.895 10.256 1.00 96.38 248 LEU A O 1
ATOM 1955 N N . HIS A 1 249 ? -3.267 -3.737 10.271 1.00 95.25 249 HIS A N 1
ATOM 1956 C CA . HIS A 1 249 ? -2.813 -4.210 11.576 1.00 95.25 249 HIS A CA 1
ATOM 1957 C C . HIS A 1 249 ? -2.728 -3.036 12.542 1.00 95.25 249 HIS A C 1
ATOM 1959 O O . HIS A 1 249 ? -2.047 -2.054 12.238 1.00 95.25 249 HIS A O 1
ATOM 1965 N N . GLY A 1 250 ? -3.348 -3.150 13.714 1.00 93.94 250 GLY A N 1
ATOM 1966 C CA . GLY A 1 250 ? -3.039 -2.254 14.822 1.00 93.94 250 GLY A CA 1
ATOM 1967 C C . GLY A 1 250 ? -1.796 -2.730 15.558 1.00 93.94 250 GLY A C 1
ATOM 1968 O O . GLY A 1 250 ? -1.619 -3.927 15.798 1.00 93.94 250 GLY A O 1
ATOM 1969 N N . ALA A 1 251 ? -0.913 -1.800 15.920 1.00 83.44 251 ALA A N 1
ATOM 1970 C CA . ALA A 1 251 ? 0.115 -2.115 16.901 1.00 83.44 251 ALA A CA 1
ATOM 1971 C C . ALA A 1 251 ? -0.581 -2.533 18.206 1.00 83.44 251 ALA A C 1
ATOM 1973 O O . ALA A 1 251 ? -1.492 -1.842 18.659 1.00 83.44 251 ALA A O 1
ATOM 1974 N N . ALA A 1 252 ? -0.177 -3.656 18.805 1.00 66.00 252 ALA A N 1
ATOM 1975 C CA . ALA A 1 252 ? -0.544 -3.917 20.192 1.00 66.00 252 ALA A CA 1
ATOM 1976 C C . ALA A 1 252 ? -0.036 -2.732 21.023 1.00 66.00 252 ALA A C 1
ATOM 1978 O O . ALA A 1 252 ? 1.111 -2.310 20.821 1.00 66.00 252 ALA A O 1
ATOM 1979 N N . GLY A 1 253 ? -0.872 -2.160 21.896 1.00 54.53 253 GLY A N 1
ATOM 1980 C CA . GLY A 1 253 ? -0.421 -1.143 22.833 1.00 54.53 253 GLY A CA 1
ATOM 1981 C C . GLY A 1 253 ? 0.835 -1.649 23.513 1.00 54.53 253 GLY A C 1
ATOM 1982 O O . GLY A 1 253 ? 0.886 -2.786 23.984 1.00 54.53 253 GLY A O 1
ATOM 1983 N N . SER A 1 254 ? 1.890 -0.841 23.457 1.00 42.09 254 SER A N 1
ATOM 1984 C CA . SER A 1 254 ? 3.173 -1.208 24.032 1.00 42.09 254 SER A CA 1
ATOM 1985 C C . SER A 1 254 ? 2.970 -1.443 25.526 1.00 42.09 254 SER A C 1
ATOM 1987 O O . SER A 1 254 ? 2.926 -0.493 26.308 1.00 42.09 254 SER A O 1
ATOM 1989 N N . ALA A 1 255 ? 2.859 -2.703 25.942 1.00 40.88 255 ALA A N 1
ATOM 1990 C CA . ALA A 1 255 ? 3.255 -3.067 27.283 1.00 40.88 255 ALA A CA 1
ATOM 1991 C C . ALA A 1 255 ? 4.757 -2.757 27.338 1.00 40.88 255 ALA A C 1
ATOM 1993 O O . ALA A 1 255 ? 5.554 -3.443 26.707 1.00 40.88 255 ALA A O 1
ATOM 1994 N N . VAL A 1 256 ? 5.106 -1.681 28.051 1.00 34.06 256 VAL A N 1
ATOM 1995 C CA . VAL A 1 256 ? 6.449 -1.092 28.236 1.00 34.06 256 VAL A CA 1
ATOM 1996 C C . VAL A 1 256 ? 6.831 0.003 27.224 1.00 34.06 256 VAL A C 1
ATOM 1998 O O . VAL A 1 256 ? 6.910 -0.206 26.018 1.00 34.06 256 VAL A O 1
ATOM 2001 N N . ARG A 1 257 ? 7.091 1.208 27.758 1.00 45.75 257 ARG A N 1
ATOM 2002 C CA . ARG A 1 257 ? 7.653 2.378 27.061 1.00 45.75 257 ARG A CA 1
ATOM 2003 C C . ARG A 1 257 ? 9.062 2.061 26.542 1.00 45.75 257 ARG A C 1
ATOM 2005 O O . ARG A 1 257 ? 9.934 1.716 27.330 1.00 45.75 257 ARG A O 1
ATOM 2012 N N . GLY A 1 258 ? 9.293 2.279 25.249 1.00 32.41 258 GLY A N 1
ATOM 2013 C CA . GLY A 1 258 ? 10.617 2.293 24.625 1.00 32.41 258 GLY A CA 1
ATOM 2014 C C . GLY A 1 258 ? 10.649 3.339 23.512 1.00 32.41 258 GLY A C 1
ATOM 2015 O O . GLY A 1 258 ? 9.903 3.258 22.543 1.00 32.41 258 GLY A O 1
ATOM 2016 N N . THR A 1 259 ? 11.456 4.373 23.701 1.00 40.19 259 THR A N 1
ATOM 2017 C CA . THR A 1 259 ? 11.565 5.592 22.892 1.00 40.19 259 THR A CA 1
ATOM 2018 C C . THR A 1 259 ? 12.138 5.340 21.492 1.00 40.19 259 THR A C 1
ATOM 2020 O O . THR A 1 259 ? 13.342 5.144 21.372 1.00 40.19 259 THR A O 1
ATOM 2023 N N . ALA A 1 260 ? 11.299 5.398 20.448 1.00 37.31 260 ALA A N 1
ATOM 2024 C CA . ALA A 1 260 ? 11.682 5.760 19.064 1.00 37.31 260 ALA A CA 1
ATOM 2025 C C . ALA A 1 260 ? 10.465 6.017 18.137 1.00 37.31 260 ALA A C 1
ATOM 2027 O O . ALA A 1 260 ? 10.542 5.825 16.926 1.00 37.31 260 ALA A O 1
ATOM 2028 N N . GLY A 1 261 ? 9.320 6.434 18.685 1.00 41.56 261 GLY A N 1
ATOM 2029 C CA . GLY A 1 261 ? 8.185 6.944 17.912 1.00 41.56 261 GLY A CA 1
ATOM 2030 C C . GLY A 1 261 ? 7.948 8.387 18.326 1.00 41.56 261 GLY A C 1
ATOM 2031 O O . GLY A 1 261 ? 7.793 8.645 19.518 1.00 41.56 261 GLY A O 1
ATOM 2032 N N . GLY A 1 262 ? 7.998 9.324 17.375 1.00 44.72 262 GLY A N 1
ATOM 2033 C CA . GLY A 1 262 ? 7.781 10.747 17.645 1.00 44.72 262 GLY A CA 1
ATOM 2034 C C . GLY A 1 262 ? 6.502 10.967 18.457 1.00 44.72 262 GLY A C 1
ATOM 2035 O O . GLY A 1 262 ? 5.487 10.317 18.209 1.00 44.72 262 GLY A O 1
ATOM 2036 N N . ALA A 1 263 ? 6.577 11.841 19.461 1.00 43.75 263 ALA A N 1
ATOM 2037 C CA . ALA A 1 263 ? 5.471 12.092 20.375 1.00 43.75 263 ALA A CA 1
ATOM 2038 C C . ALA A 1 263 ? 4.198 12.527 19.612 1.00 43.75 263 ALA A C 1
ATOM 2040 O O . ALA A 1 263 ? 4.317 13.242 18.614 1.00 43.75 263 ALA A O 1
ATOM 2041 N N . PRO A 1 264 ? 2.986 12.164 20.084 1.00 46.78 264 PRO A N 1
ATOM 2042 C CA . PRO A 1 264 ? 1.718 12.603 19.490 1.00 46.78 264 PRO A CA 1
ATOM 2043 C C . PRO A 1 264 ? 1.642 14.122 19.286 1.00 46.78 264 PRO A C 1
ATOM 2045 O O . PRO A 1 264 ? 1.078 14.585 18.303 1.00 46.78 264 PRO A O 1
ATOM 2048 N N . THR A 1 265 ? 2.290 14.896 20.158 1.00 48.00 265 THR A N 1
ATOM 2049 C CA . THR A 1 265 ? 2.427 16.356 20.057 1.00 48.00 265 THR A CA 1
ATOM 2050 C C . THR A 1 265 ? 3.155 16.805 18.791 1.00 48.00 265 THR A C 1
ATOM 2052 O O . THR A 1 265 ? 2.646 17.661 18.079 1.00 48.00 265 THR A O 1
ATOM 2055 N N . ALA A 1 266 ? 4.256 16.149 18.415 1.00 52.47 266 ALA A N 1
ATOM 2056 C CA . ALA A 1 266 ? 4.970 16.437 17.168 1.00 52.47 266 ALA A CA 1
ATOM 2057 C C . ALA A 1 266 ? 4.173 16.034 15.912 1.00 52.47 266 ALA A C 1
ATOM 2059 O O . ALA A 1 266 ? 4.508 16.458 14.806 1.00 52.47 266 ALA A O 1
ATOM 2060 N N . ALA A 1 267 ? 3.148 15.188 16.055 1.00 53.31 267 ALA A N 1
ATOM 2061 C CA . ALA A 1 267 ? 2.192 14.907 14.992 1.00 53.31 267 ALA A CA 1
ATOM 2062 C C . ALA A 1 267 ? 1.056 15.940 14.961 1.00 53.31 267 ALA A C 1
ATOM 2064 O O . ALA A 1 267 ? 0.727 16.418 13.883 1.00 53.31 267 ALA A O 1
ATOM 2065 N N . LEU A 1 268 ? 0.527 16.359 16.113 1.00 53.88 268 LEU A N 1
ATOM 2066 C CA . LEU A 1 268 ? -0.456 17.447 16.227 1.00 53.88 268 LEU A CA 1
ATOM 2067 C C . LEU A 1 268 ? 0.091 18.775 15.669 1.00 53.88 268 LEU A C 1
ATOM 2069 O O . LEU A 1 268 ? -0.617 19.480 14.943 1.00 53.88 268 LEU A O 1
ATOM 2073 N N . ASP A 1 269 ? 1.379 19.057 15.894 1.00 53.91 269 ASP A N 1
ATOM 2074 C CA . ASP A 1 269 ? 2.101 20.182 15.287 1.00 53.91 269 ASP A CA 1
ATOM 2075 C C . ASP A 1 269 ? 2.091 20.131 13.754 1.00 53.91 269 ASP A C 1
ATOM 2077 O O . ASP A 1 269 ? 1.921 21.160 13.102 1.00 53.91 269 ASP A O 1
ATOM 2081 N N . ARG A 1 270 ? 2.195 18.942 13.144 1.00 59.69 270 ARG A N 1
ATOM 2082 C CA . ARG A 1 270 ? 2.171 18.787 11.673 1.00 59.69 270 ARG A CA 1
ATOM 2083 C C . ARG A 1 270 ? 0.816 19.134 11.063 1.00 59.69 270 ARG A C 1
ATOM 2085 O O . ARG A 1 270 ? 0.759 19.521 9.898 1.00 59.69 270 ARG A O 1
ATOM 2092 N N . TRP A 1 271 ? -0.253 19.019 11.846 1.00 55.78 271 TRP A N 1
ATOM 2093 C CA . TRP A 1 271 ? -1.628 19.279 11.421 1.00 55.78 271 TRP A CA 1
ATOM 2094 C C . TRP A 1 271 ? -2.140 20.667 11.814 1.00 55.78 271 TRP A C 1
ATOM 2096 O O . TRP A 1 271 ? -3.265 21.013 11.469 1.00 55.78 271 TRP A O 1
ATOM 2106 N N . GLY A 1 272 ? -1.328 21.488 12.489 1.00 49.00 272 GLY A N 1
ATOM 2107 C CA . GLY A 1 272 ? -1.777 22.801 12.961 1.00 49.00 272 GLY A CA 1
ATOM 2108 C C . GLY A 1 272 ? -2.788 22.725 14.106 1.00 49.00 272 GLY A C 1
ATOM 2109 O O . GLY A 1 272 ? -3.510 23.690 14.315 1.00 49.00 272 GLY A O 1
ATOM 2110 N N . LEU A 1 273 ? -2.830 21.600 14.829 1.00 47.66 273 LEU A N 1
ATOM 2111 C CA . LEU A 1 273 ? -3.787 21.332 15.913 1.00 47.66 273 LEU A CA 1
ATOM 2112 C C . LEU A 1 273 ? -3.206 21.572 17.315 1.00 47.66 273 LEU A C 1
ATOM 2114 O O . LEU A 1 273 ? -3.866 21.322 18.318 1.00 47.66 273 LEU A O 1
ATOM 2118 N N . SER A 1 274 ? -1.965 22.038 17.392 1.00 47.75 274 SER A N 1
ATOM 2119 C CA . SER A 1 274 ? -1.349 22.555 18.608 1.00 47.75 274 SER A CA 1
ATOM 2120 C C . SER A 1 274 ? -1.680 24.037 18.790 1.00 47.75 274 SER A C 1
ATOM 2122 O O . SER A 1 274 ? -1.497 24.821 17.850 1.00 47.75 274 SER A O 1
ATOM 2124 N N . ALA A 1 275 ? -2.191 24.357 19.986 1.00 41.28 275 ALA A N 1
ATOM 2125 C CA . ALA A 1 275 ? -2.508 25.702 20.467 1.00 41.28 275 ALA A CA 1
ATOM 2126 C C . ALA A 1 275 ? -1.299 26.647 20.423 1.00 41.28 275 ALA A C 1
ATOM 2128 O O . ALA A 1 275 ? -0.163 26.159 20.629 1.00 41.28 275 ALA A O 1
#